Protein AF-A0A812X5Q6-F1 (afdb_monomer_lite)

Foldseek 3Di:
DPPPPFDDPDPPFWDKDFPDQFPNKTKIKIAGHPQQPWKWKKKAKAAPPDDDDPVCSQVVNRHQADPLRIDRTDIHHDRIDMDMRPPRPDAAQHKIKMWMWMDGNDIDIDITIDGRHHDLPDDPPDPDFKDAQFAWDFDFPDKDLPQSDVVSLLQVLLVDPQAFKKKAFCGPPDPCHSMITGGSDGNPDDDTDRHHRMIMGGSDPVD

pLDDT: mean 83.0, std 14.73, range [31.34, 97.44]

Secondary structure (DSSP, 8-state):
----------BTTEEEEEEEEETTEEEEEEEE-GGG-SEEEEEEEESTT----HHHHHHTTT--S-GGGEEEEEEE-SSEEEEEE-S--PPTT-EEEEEEEEEESEEEEEEEEEEPPPPSS---SS----EEEEE----EEEEES--SSHHHHHHHHHH-TT-SEEEEE--TTSTTTT-EEEES---TTS-PEEEEEEEEEES-TT-

Sequence (207 aa):
FCLLQSAWSQDADVTVTVVDVSDQDVFLNIITAPEALPGLVWFFLTAPGAEPTPTEMKSGAGAVGPASCQDLADAITLPDETLGLVFCNLPYGAEYTLQVYFEGNGTRLLRENVTVPVEPSPLPTGPFCFDIDYDYAGATVESNTTAADSVACQVLCAASATCLHFRYVYGASSPDFQRCDLLSSGPLSGSASPAAGFHSGPQSCDS

Structure (mmCIF, N/CA/C/O backbone):
data_AF-A0A812X5Q6-F1
#
_entry.id   AF-A0A812X5Q6-F1
#
loop_
_atom_site.group_PDB
_atom_site.id
_atom_site.type_symbol
_atom_site.label_atom_id
_atom_site.label_alt_id
_atom_site.label_comp_id
_atom_site.label_asym_id
_atom_site.label_entity_id
_atom_site.label_seq_id
_atom_site.pdbx_PDB_ins_code
_atom_site.Cartn_x
_atom_site.Cartn_y
_atom_site.Cartn_z
_atom_site.occupancy
_atom_site.B_iso_or_equiv
_atom_site.auth_seq_id
_atom_site.auth_comp_id
_atom_site.auth_asym_id
_atom_site.auth_atom_id
_atom_site.pdbx_PDB_model_num
ATOM 1 N N . PHE A 1 1 ? 5.869 0.742 12.801 1.00 33.28 1 PHE A N 1
ATOM 2 C CA . PHE A 1 1 ? 7.133 0.372 12.123 1.00 33.28 1 PHE A CA 1
ATOM 3 C C . PHE A 1 1 ? 7.167 -1.132 11.882 1.00 33.28 1 PHE A C 1
ATOM 5 O O . PHE A 1 1 ? 7.777 -1.867 12.649 1.00 33.28 1 PHE A O 1
ATOM 12 N N . CYS A 1 2 ? 6.487 -1.602 10.838 1.00 31.34 2 CYS A N 1
ATOM 13 C CA . CYS A 1 2 ? 6.768 -2.922 10.287 1.00 31.34 2 CYS A CA 1
ATOM 14 C C . CYS A 1 2 ? 7.772 -2.682 9.158 1.00 31.34 2 CYS A C 1
ATOM 16 O O . CYS A 1 2 ? 7.409 -2.177 8.103 1.00 31.34 2 CYS A O 1
ATOM 18 N N . LEU A 1 3 ? 9.057 -2.911 9.429 1.00 36.41 3 LEU A N 1
ATOM 19 C CA . LEU A 1 3 ? 10.070 -2.933 8.380 1.00 36.41 3 LEU A CA 1
ATOM 20 C C . LEU A 1 3 ? 9.829 -4.207 7.568 1.00 36.41 3 LEU A C 1
ATOM 22 O O . LEU A 1 3 ? 10.310 -5.276 7.942 1.00 36.41 3 LEU A O 1
ATOM 26 N N . LEU A 1 4 ? 9.070 -4.098 6.478 1.00 38.81 4 LEU A N 1
ATOM 27 C CA . LEU A 1 4 ? 9.149 -5.062 5.389 1.00 38.81 4 LEU A CA 1
ATOM 28 C C . LEU A 1 4 ? 10.537 -4.891 4.765 1.00 38.81 4 LEU A C 1
ATOM 30 O O . LEU A 1 4 ? 10.766 -4.045 3.910 1.00 38.81 4 LEU A O 1
ATOM 34 N N . GLN A 1 5 ? 11.507 -5.646 5.277 1.00 51.84 5 GLN A N 1
ATOM 35 C CA . GLN A 1 5 ? 12.757 -5.864 4.566 1.00 51.84 5 GLN A CA 1
ATOM 36 C C . GLN A 1 5 ? 12.459 -6.836 3.431 1.00 51.84 5 GLN A C 1
ATOM 38 O O . GLN A 1 5 ? 12.378 -8.044 3.655 1.00 51.84 5 GLN A O 1
ATOM 43 N N . SER A 1 6 ? 12.287 -6.308 2.228 1.00 43.84 6 SER A N 1
ATOM 44 C CA . SER A 1 6 ? 12.260 -7.100 1.007 1.00 43.84 6 SER A CA 1
ATOM 45 C C . SER A 1 6 ? 13.459 -6.749 0.115 1.00 43.84 6 SER A C 1
ATOM 47 O O . SER A 1 6 ? 14.228 -5.826 0.395 1.00 43.84 6 SER A O 1
ATOM 49 N N . ALA A 1 7 ? 13.785 -7.678 -0.775 1.00 39.28 7 ALA A N 1
ATOM 50 C CA . ALA A 1 7 ? 15.147 -8.111 -1.035 1.00 39.28 7 ALA A CA 1
ATOM 51 C C . ALA A 1 7 ? 15.837 -7.328 -2.160 1.00 39.28 7 ALA A C 1
ATOM 53 O O . ALA A 1 7 ? 15.248 -6.926 -3.150 1.00 39.28 7 ALA A O 1
ATOM 54 N N . TRP A 1 8 ? 17.146 -7.160 -2.000 1.00 41.50 8 TRP A N 1
ATOM 55 C CA . TRP A 1 8 ? 18.029 -6.390 -2.863 1.00 41.50 8 TRP A CA 1
ATOM 56 C C . TRP A 1 8 ? 18.058 -6.894 -4.317 1.00 41.50 8 TRP A C 1
ATOM 58 O O . TRP A 1 8 ? 18.721 -7.886 -4.622 1.00 41.50 8 TRP A O 1
ATOM 68 N N . SER A 1 9 ? 17.461 -6.133 -5.232 1.00 43.72 9 SER A N 1
ATOM 69 C CA . SER A 1 9 ? 17.888 -6.083 -6.633 1.00 43.72 9 SER A CA 1
ATOM 70 C C . SER A 1 9 ? 18.848 -4.897 -6.805 1.00 43.72 9 SER A C 1
ATOM 72 O O . SER A 1 9 ? 18.441 -3.832 -7.260 1.00 43.72 9 SER A O 1
ATOM 74 N N . GLN A 1 10 ? 20.113 -5.041 -6.382 1.00 47.88 10 GLN A N 1
ATOM 75 C CA . GLN A 1 10 ? 21.144 -4.022 -6.638 1.00 47.88 10 GLN A CA 1
ATOM 76 C C . GLN A 1 10 ? 21.606 -4.105 -8.095 1.00 47.88 10 GLN A C 1
ATOM 78 O O . GLN A 1 10 ? 22.524 -4.861 -8.411 1.00 47.88 10 GLN A O 1
ATOM 83 N N . ASP A 1 11 ? 21.028 -3.282 -8.960 1.00 57.03 11 ASP A N 1
ATOM 84 C CA . ASP A 1 11 ? 21.851 -2.615 -9.965 1.00 57.03 11 ASP A CA 1
ATOM 85 C C . ASP A 1 11 ? 22.386 -1.340 -9.307 1.00 57.03 11 ASP A C 1
ATOM 87 O O . ASP A 1 11 ? 21.628 -0.612 -8.670 1.00 57.03 11 ASP A O 1
ATOM 91 N N . ALA A 1 12 ? 23.694 -1.086 -9.404 1.00 64.88 12 ALA A N 1
ATOM 92 C CA . ALA A 1 12 ? 24.373 -0.043 -8.621 1.00 64.88 12 ALA A CA 1
ATOM 93 C C . ALA A 1 12 ? 23.800 1.378 -8.820 1.00 64.88 12 ALA A C 1
ATOM 95 O O . ALA A 1 12 ? 24.052 2.254 -7.994 1.00 64.88 12 ALA A O 1
ATOM 96 N N . ASP A 1 13 ? 23.008 1.580 -9.878 1.00 83.50 13 ASP A N 1
ATOM 97 C CA . ASP A 1 13 ? 22.561 2.893 -10.330 1.00 83.50 13 ASP A CA 1
ATOM 98 C C . ASP A 1 13 ? 21.062 3.167 -10.081 1.00 83.50 13 ASP A C 1
ATOM 100 O O . ASP A 1 13 ? 20.646 4.319 -10.164 1.00 83.50 13 ASP A O 1
ATOM 104 N N . VAL A 1 14 ? 20.235 2.147 -9.797 1.00 87.06 14 VAL A N 1
ATOM 105 C CA . VAL A 1 14 ? 18.786 2.308 -9.537 1.00 87.06 14 VAL A CA 1
ATOM 106 C C . VAL A 1 14 ? 18.329 1.301 -8.486 1.00 87.06 14 VAL A C 1
ATOM 108 O O . VAL A 1 14 ? 18.511 0.097 -8.649 1.00 87.06 14 VAL A O 1
ATOM 111 N N . THR A 1 15 ? 17.687 1.784 -7.425 1.00 88.50 15 THR A N 1
ATOM 112 C CA . THR A 1 15 ? 17.080 0.965 -6.370 1.00 88.50 15 THR A CA 1
ATOM 113 C C . THR A 1 15 ? 15.600 1.296 -6.248 1.00 88.50 15 THR A C 1
ATOM 115 O O . THR A 1 15 ? 15.224 2.464 -6.219 1.00 88.50 15 THR A O 1
ATOM 118 N N . VAL A 1 16 ? 14.761 0.267 -6.135 1.00 88.94 16 VAL A N 1
ATOM 119 C CA . VAL A 1 16 ? 13.322 0.406 -5.880 1.00 88.94 16 VAL A CA 1
ATOM 120 C C . VAL A 1 16 ? 13.005 -0.253 -4.550 1.00 88.94 16 VAL A C 1
ATOM 122 O O . VAL A 1 16 ? 13.454 -1.365 -4.289 1.00 88.94 16 VAL A O 1
ATOM 125 N N . THR A 1 17 ? 12.237 0.429 -3.707 1.00 87.69 17 THR A N 1
ATOM 126 C CA . THR A 1 17 ? 11.735 -0.127 -2.446 1.00 87.69 17 THR A CA 1
ATOM 127 C C . THR A 1 17 ? 10.242 0.131 -2.338 1.00 87.69 17 THR A C 1
ATOM 129 O O . THR A 1 17 ? 9.807 1.268 -2.488 1.00 87.69 17 THR A O 1
ATOM 132 N N . VAL A 1 18 ? 9.455 -0.903 -2.047 1.00 87.75 18 VAL A N 1
ATOM 133 C CA . VAL A 1 18 ? 8.039 -0.732 -1.696 1.00 87.75 18 VAL A CA 1
ATOM 134 C C . VAL A 1 18 ? 7.977 -0.163 -0.282 1.00 87.75 18 VAL A C 1
ATOM 136 O O . VAL A 1 18 ? 8.508 -0.764 0.650 1.00 87.75 18 VAL A O 1
ATOM 139 N N . VAL A 1 19 ? 7.385 1.019 -0.134 1.00 82.19 19 VAL A N 1
ATOM 140 C CA . VAL A 1 19 ? 7.352 1.747 1.145 1.00 82.19 19 VAL A CA 1
ATOM 141 C C . VAL A 1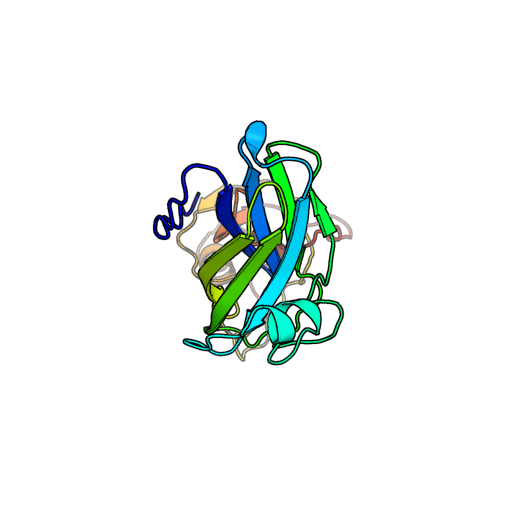 19 ? 6.057 1.487 1.899 1.00 82.19 19 VAL A C 1
ATOM 143 O O . VAL A 1 19 ? 6.079 1.411 3.125 1.00 82.19 19 VAL A O 1
ATOM 146 N N . ASP A 1 20 ? 4.945 1.353 1.174 1.00 78.12 20 ASP A N 1
ATOM 147 C CA . ASP A 1 20 ? 3.628 1.108 1.753 1.00 78.12 20 ASP A CA 1
ATOM 148 C C . ASP A 1 20 ? 2.709 0.376 0.767 1.00 78.12 20 ASP A C 1
ATOM 150 O O . ASP A 1 20 ? 2.789 0.568 -0.448 1.00 78.12 20 ASP A O 1
ATOM 154 N N . VAL A 1 21 ? 1.829 -0.457 1.318 1.00 80.94 21 VAL A N 1
ATOM 155 C CA . VAL A 1 21 ? 0.723 -1.095 0.603 1.00 80.94 21 VAL A CA 1
ATOM 156 C C . VAL A 1 21 ? -0.507 -0.951 1.489 1.00 80.94 21 VAL A C 1
ATOM 158 O O . VAL A 1 21 ? -0.682 -1.709 2.445 1.00 80.94 21 VAL A O 1
ATOM 161 N N . SER A 1 22 ? -1.343 0.039 1.198 1.00 72.44 22 SER A N 1
ATOM 162 C CA . SER A 1 22 ? -2.492 0.410 2.026 1.00 72.44 22 SER A CA 1
ATOM 163 C C . SER A 1 22 ? -3.722 0.626 1.156 1.00 72.44 22 SER A C 1
ATOM 165 O O . SER A 1 22 ? -3.613 1.123 0.045 1.00 72.44 22 SER A O 1
ATOM 167 N N . ASP A 1 23 ? -4.889 0.175 1.624 1.00 70.06 23 ASP A N 1
ATOM 168 C CA . ASP A 1 23 ? -6.175 0.348 0.926 1.00 70.06 23 ASP A CA 1
ATOM 169 C C . ASP A 1 23 ? -6.161 -0.058 -0.558 1.00 70.06 23 ASP A C 1
ATOM 171 O O . ASP A 1 23 ? -6.835 0.532 -1.396 1.00 70.06 23 ASP A O 1
ATOM 175 N N . GLN A 1 24 ? -5.415 -1.129 -0.859 1.00 77.88 24 GLN A N 1
ATOM 176 C CA . GLN A 1 24 ? -5.193 -1.668 -2.204 1.00 77.88 24 GLN A CA 1
ATOM 177 C C . GLN A 1 24 ? -4.317 -0.791 -3.114 1.00 77.88 24 GLN A C 1
ATOM 179 O O . GLN A 1 24 ? -4.112 -1.175 -4.259 1.00 77.88 24 GLN A O 1
ATOM 184 N N . ASP A 1 25 ? -3.752 0.304 -2.615 1.00 81.56 25 ASP A N 1
ATOM 185 C CA . ASP A 1 25 ? -2.769 1.148 -3.294 1.00 81.56 25 ASP A CA 1
ATOM 186 C C . ASP A 1 25 ? -1.336 0.701 -2.961 1.00 81.56 25 ASP A C 1
ATOM 188 O O . ASP A 1 25 ? -1.081 0.058 -1.939 1.00 81.56 25 ASP A O 1
ATOM 192 N N . VAL A 1 26 ? -0.384 1.019 -3.843 1.00 85.00 26 VAL A N 1
ATOM 193 C CA . VAL A 1 26 ? 1.030 0.637 -3.689 1.00 85.00 26 VAL A CA 1
ATOM 194 C C . VAL A 1 26 ? 1.916 1.861 -3.848 1.00 85.00 26 VAL A C 1
ATOM 196 O O . VAL A 1 26 ? 1.933 2.484 -4.908 1.00 85.00 26 VAL A O 1
ATOM 199 N N . PHE A 1 27 ? 2.710 2.160 -2.824 1.00 84.12 27 PHE A N 1
ATOM 200 C CA . PHE A 1 27 ? 3.673 3.257 -2.826 1.00 84.12 27 PHE A CA 1
ATOM 201 C C . PHE A 1 27 ? 5.097 2.718 -2.821 1.00 84.12 27 PHE A C 1
ATOM 203 O O . PHE A 1 27 ? 5.445 1.817 -2.052 1.00 84.12 27 PHE A O 1
ATOM 210 N N . LEU A 1 28 ? 5.944 3.294 -3.667 1.00 89.38 28 LEU A N 1
ATOM 211 C CA . LEU A 1 28 ? 7.336 2.893 -3.820 1.00 89.38 28 LEU A CA 1
ATOM 212 C C . LEU A 1 28 ? 8.259 4.112 -3.839 1.00 89.38 28 LEU A C 1
ATOM 214 O O . LEU A 1 28 ? 7.892 5.189 -4.304 1.00 89.38 28 LEU A O 1
ATOM 218 N N . ASN A 1 29 ? 9.471 3.925 -3.334 1.00 89.19 29 ASN A N 1
ATOM 219 C CA . ASN A 1 29 ? 10.559 4.877 -3.471 1.00 89.19 29 ASN A CA 1
ATOM 220 C C . ASN A 1 29 ? 11.517 4.372 -4.556 1.00 89.19 29 ASN A C 1
ATOM 222 O O . ASN A 1 29 ? 11.943 3.211 -4.516 1.00 89.19 29 ASN A O 1
ATOM 226 N N . ILE A 1 30 ? 11.839 5.244 -5.512 1.00 88.38 30 ILE A N 1
ATOM 227 C CA . ILE A 1 30 ? 12.896 5.047 -6.497 1.00 88.38 30 ILE A CA 1
ATOM 228 C C . ILE A 1 30 ? 14.083 5.934 -6.134 1.00 88.38 30 ILE A C 1
ATOM 230 O O . ILE A 1 30 ? 14.018 7.161 -6.210 1.00 88.38 30 ILE A O 1
ATOM 234 N N . ILE A 1 31 ? 15.206 5.290 -5.828 1.00 89.12 31 ILE A N 1
ATOM 235 C CA . ILE A 1 31 ? 16.488 5.952 -5.607 1.00 89.12 31 ILE A CA 1
ATOM 236 C C . ILE A 1 31 ? 17.352 5.730 -6.844 1.00 89.12 31 ILE A C 1
ATOM 238 O O . ILE A 1 31 ? 17.676 4.592 -7.187 1.00 89.12 31 ILE A O 1
ATOM 242 N N . THR A 1 32 ? 17.739 6.816 -7.504 1.00 88.38 32 THR A N 1
ATOM 243 C CA . THR A 1 32 ? 18.513 6.790 -8.750 1.00 88.38 32 THR A CA 1
ATOM 244 C C . THR A 1 32 ? 19.853 7.486 -8.551 1.00 88.38 32 THR A C 1
ATOM 246 O O . THR A 1 32 ? 19.922 8.613 -8.056 1.00 88.38 32 THR A O 1
ATOM 249 N N . ALA A 1 33 ? 20.939 6.831 -8.952 1.00 87.75 33 ALA A N 1
ATOM 250 C CA . ALA A 1 33 ? 22.263 7.429 -8.928 1.00 87.75 33 ALA A CA 1
ATOM 251 C C . ALA A 1 33 ? 22.326 8.627 -9.901 1.00 87.75 33 ALA A C 1
ATOM 253 O O . ALA A 1 33 ? 21.718 8.581 -10.975 1.00 87.75 33 ALA A O 1
ATOM 254 N N . PRO A 1 34 ? 23.060 9.707 -9.575 1.00 87.56 34 PRO A N 1
ATOM 255 C CA . PRO A 1 34 ? 23.102 10.913 -10.407 1.00 87.56 34 PRO A CA 1
ATOM 256 C C . PRO A 1 34 ? 23.487 10.666 -11.874 1.00 87.56 34 PRO A C 1
ATOM 258 O O . PRO A 1 34 ? 23.018 11.372 -12.761 1.00 87.56 34 PRO A O 1
ATOM 261 N N . GLU A 1 35 ? 24.328 9.669 -12.142 1.00 86.88 35 GLU A N 1
ATOM 262 C CA . GLU A 1 35 ? 24.780 9.259 -13.475 1.00 86.88 35 GLU A CA 1
ATOM 263 C C . GLU A 1 35 ? 23.726 8.519 -14.308 1.00 86.88 35 GLU A C 1
ATOM 265 O O . GLU A 1 35 ? 23.897 8.395 -15.524 1.00 86.88 35 GLU A O 1
A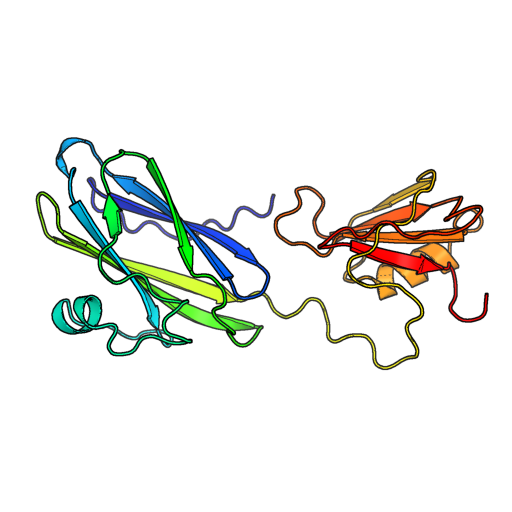TOM 270 N N . ALA A 1 36 ? 22.666 8.017 -13.671 1.00 84.88 36 ALA A N 1
ATOM 271 C CA . ALA A 1 36 ? 21.539 7.367 -14.329 1.00 84.88 36 ALA A CA 1
ATOM 272 C C . ALA A 1 36 ? 20.413 8.353 -14.683 1.00 84.88 36 ALA A C 1
ATOM 274 O O . ALA A 1 36 ? 19.552 8.006 -15.491 1.00 84.88 36 ALA A O 1
ATOM 275 N N . LEU A 1 37 ? 20.453 9.577 -14.142 1.00 88.12 37 LEU A N 1
ATOM 276 C CA . LEU A 1 37 ? 19.488 10.645 -14.404 1.00 88.12 37 LEU A CA 1
ATOM 277 C C . LEU A 1 37 ? 19.841 11.493 -15.644 1.00 88.12 37 LEU A C 1
ATOM 279 O O . LEU A 1 37 ? 21.020 11.668 -15.969 1.00 88.12 37 LEU A O 1
ATOM 283 N N . PRO A 1 38 ? 18.839 12.127 -16.286 1.00 93.81 38 PRO A N 1
ATOM 284 C CA . PRO A 1 38 ? 17.402 11.893 -16.111 1.00 93.81 38 PRO A CA 1
ATOM 285 C C . PRO A 1 38 ? 16.960 10.601 -16.814 1.00 93.81 38 PRO A C 1
ATOM 287 O O . PRO A 1 38 ? 17.640 10.117 -17.721 1.00 93.81 38 PRO A O 1
ATOM 290 N N . GLY A 1 39 ? 15.794 10.078 -16.439 1.00 93.56 39 GLY A N 1
ATOM 291 C CA . GLY A 1 39 ? 15.225 8.899 -17.086 1.00 93.56 39 GLY A CA 1
ATOM 292 C C . GLY A 1 39 ? 13.703 8.892 -17.128 1.00 93.56 39 GLY A C 1
ATOM 293 O O . GLY A 1 39 ? 13.043 9.774 -16.584 1.00 93.56 39 GLY A O 1
ATOM 294 N N . LEU A 1 40 ? 13.158 7.890 -17.807 1.00 95.38 40 LEU A N 1
ATOM 295 C CA . LEU A 1 40 ? 11.739 7.557 -17.803 1.00 95.38 40 LEU A CA 1
ATOM 296 C C . LEU A 1 40 ? 11.531 6.244 -17.060 1.00 95.38 40 LEU A C 1
ATOM 298 O O . LEU A 1 40 ? 12.323 5.311 -17.221 1.00 95.38 40 LEU A O 1
ATOM 302 N N . VAL A 1 41 ? 10.453 6.160 -16.290 1.00 95.62 41 VAL A N 1
ATOM 303 C CA . VAL A 1 41 ? 10.052 4.942 -15.595 1.00 95.62 41 VAL A CA 1
ATOM 304 C C . VAL A 1 41 ? 8.657 4.496 -16.021 1.00 95.62 41 VAL A C 1
ATOM 306 O O . VAL A 1 41 ? 7.751 5.298 -16.230 1.00 95.62 41 VAL A O 1
ATOM 309 N N . TRP A 1 42 ? 8.494 3.185 -16.146 1.00 96.69 42 TRP A N 1
ATOM 310 C CA . TRP A 1 42 ? 7.218 2.508 -16.333 1.00 96.69 42 TRP A CA 1
ATOM 311 C C . TRP A 1 42 ? 7.046 1.528 -15.190 1.00 96.69 42 TRP A C 1
ATOM 313 O O . TRP A 1 42 ? 7.942 0.711 -14.955 1.00 96.69 42 TRP A O 1
ATOM 323 N N . PHE A 1 43 ? 5.913 1.569 -14.501 1.00 95.44 43 PHE A N 1
ATOM 324 C CA . PHE A 1 43 ? 5.651 0.614 -13.436 1.00 95.44 43 PHE A CA 1
ATOM 325 C C . PHE A 1 43 ? 4.174 0.273 -13.290 1.00 95.44 43 PHE A C 1
ATOM 327 O O . PHE A 1 43 ? 3.288 1.109 -13.449 1.00 95.44 43 PHE A O 1
ATOM 334 N N . PHE A 1 44 ? 3.921 -1.003 -13.014 1.00 96.81 44 PHE A N 1
ATOM 335 C CA . PHE A 1 44 ? 2.596 -1.557 -12.756 1.00 96.81 44 PHE A CA 1
ATOM 336 C C . PHE A 1 44 ? 2.720 -2.922 -12.078 1.00 96.81 44 PHE A C 1
ATOM 338 O O . PHE A 1 44 ? 3.800 -3.517 -11.998 1.00 96.81 44 PHE A O 1
ATOM 345 N N . LEU A 1 45 ? 1.593 -3.435 -11.596 1.00 96.62 45 LEU A N 1
ATOM 346 C CA . LEU A 1 45 ? 1.503 -4.756 -10.988 1.00 96.62 45 LEU A CA 1
ATOM 347 C C . LEU A 1 45 ? 1.142 -5.814 -12.026 1.00 96.62 45 LEU A C 1
ATOM 349 O O . LEU A 1 45 ? 0.353 -5.577 -12.934 1.00 96.62 45 LEU A O 1
ATOM 353 N N . THR A 1 46 ? 1.687 -7.011 -11.859 1.00 97.44 46 THR A N 1
ATOM 354 C CA . THR A 1 46 ? 1.384 -8.187 -12.684 1.00 97.44 46 THR A CA 1
ATOM 355 C C . THR A 1 46 ? 1.027 -9.380 -11.808 1.00 97.44 46 THR A C 1
ATOM 357 O O . THR A 1 46 ? 1.261 -9.366 -10.597 1.00 97.44 46 THR A O 1
ATOM 360 N N . ALA A 1 47 ? 0.473 -10.431 -12.418 1.00 95.31 47 ALA A N 1
ATOM 361 C CA . ALA A 1 47 ? 0.316 -11.711 -11.736 1.00 95.31 47 ALA A CA 1
ATOM 362 C C . ALA A 1 47 ? 1.683 -12.237 -11.238 1.00 95.31 47 ALA A C 1
ATOM 364 O O . ALA A 1 47 ? 2.692 -12.020 -11.919 1.00 95.31 47 ALA A O 1
ATOM 365 N N . PRO A 1 48 ? 1.734 -12.948 -10.094 1.00 94.19 48 PRO A N 1
ATOM 366 C CA . PRO A 1 48 ? 2.980 -13.478 -9.546 1.00 94.19 48 PRO A CA 1
ATOM 367 C C . PRO A 1 48 ? 3.803 -14.261 -10.569 1.00 94.19 48 PRO A C 1
ATOM 369 O O . PRO A 1 48 ? 3.292 -15.165 -11.235 1.00 94.19 48 PRO A O 1
ATOM 372 N N . GLY A 1 49 ? 5.088 -13.920 -10.679 1.00 90.50 49 GLY A N 1
ATOM 373 C CA . GLY A 1 49 ? 6.030 -14.601 -11.571 1.00 90.50 49 GLY A CA 1
ATOM 374 C C . GLY A 1 49 ? 5.891 -14.248 -13.055 1.00 90.50 49 GLY A C 1
ATOM 375 O O . GLY A 1 49 ? 6.551 -14.872 -13.883 1.00 90.50 49 GLY A O 1
ATOM 376 N N . ALA A 1 50 ? 5.058 -13.267 -13.415 1.00 94.50 50 ALA A N 1
ATOM 377 C CA . ALA A 1 50 ? 5.042 -12.734 -14.771 1.00 94.50 50 ALA A CA 1
ATOM 378 C C . ALA A 1 50 ? 6.368 -12.023 -15.103 1.00 94.50 50 ALA A C 1
ATOM 380 O O . ALA A 1 50 ? 6.954 -11.324 -14.274 1.00 94.50 50 ALA A O 1
ATOM 381 N N . GLU A 1 51 ? 6.819 -12.165 -16.348 1.00 94.88 51 GLU A N 1
ATOM 382 C CA . GLU A 1 51 ? 8.051 -11.551 -16.851 1.00 94.88 51 GLU A CA 1
ATOM 383 C C . GLU A 1 51 ? 7.765 -10.751 -18.132 1.00 94.88 51 GLU A C 1
ATOM 385 O O . GLU A 1 51 ? 8.098 -11.203 -19.229 1.00 94.88 51 GLU A O 1
ATOM 390 N N . PRO A 1 52 ? 7.125 -9.572 -18.027 1.00 95.44 52 PRO A N 1
ATOM 391 C CA . PRO A 1 52 ? 6.865 -8.736 -19.190 1.00 95.44 52 PRO A CA 1
ATOM 392 C C . PRO A 1 52 ? 8.173 -8.269 -19.834 1.00 95.44 52 PRO A C 1
ATOM 394 O O . PRO A 1 52 ? 9.160 -7.933 -19.172 1.00 95.44 52 PRO A O 1
ATOM 397 N N . THR A 1 53 ? 8.169 -8.227 -21.158 1.00 96.25 53 THR A N 1
ATOM 398 C CA . THR A 1 53 ? 9.237 -7.645 -21.968 1.00 96.25 53 THR A CA 1
ATOM 399 C C . THR A 1 53 ? 9.223 -6.115 -21.876 1.00 96.25 53 THR A C 1
ATOM 401 O O . THR A 1 53 ? 8.186 -5.524 -21.583 1.00 96.25 53 THR A O 1
ATOM 404 N N . PRO A 1 54 ? 10.314 -5.413 -22.234 1.00 94.94 54 PRO A N 1
ATOM 405 C CA . PRO A 1 54 ? 10.317 -3.947 -22.283 1.00 94.94 54 PRO A CA 1
ATOM 406 C C . PRO A 1 54 ? 9.220 -3.337 -23.172 1.00 94.94 54 PRO A C 1
ATOM 408 O O . PRO A 1 54 ? 8.730 -2.246 -22.903 1.00 94.94 54 PRO A O 1
ATOM 411 N N . THR A 1 55 ? 8.807 -4.034 -24.237 1.00 96.50 55 THR A N 1
ATOM 412 C CA . THR A 1 55 ? 7.705 -3.567 -25.100 1.00 96.50 55 THR A CA 1
ATOM 413 C C . THR A 1 55 ? 6.356 -3.683 -24.389 1.00 96.50 55 THR A C 1
ATOM 415 O O . THR A 1 55 ? 5.513 -2.792 -24.499 1.00 96.50 55 THR A O 1
ATOM 418 N N . GLU A 1 56 ? 6.160 -4.756 -23.626 1.00 96.31 56 GLU A N 1
ATOM 419 C CA . GLU A 1 56 ? 4.970 -4.946 -22.794 1.00 96.31 56 GLU A CA 1
ATOM 420 C C . GLU A 1 56 ? 4.950 -3.945 -21.635 1.00 96.31 56 GLU A C 1
ATOM 422 O O . GLU A 1 56 ? 3.924 -3.306 -21.417 1.00 96.31 56 GLU A O 1
ATOM 427 N N . MET A 1 57 ? 6.103 -3.687 -21.005 1.00 96.62 57 MET A N 1
ATOM 428 C CA . MET A 1 57 ? 6.259 -2.645 -19.984 1.00 96.62 57 MET A CA 1
ATOM 429 C C . MET A 1 57 ? 5.817 -1.270 -20.495 1.00 96.62 57 MET A C 1
ATOM 431 O O . MET A 1 57 ? 5.033 -0.579 -19.855 1.00 96.62 57 MET A O 1
ATOM 435 N N . LYS A 1 58 ? 6.246 -0.885 -21.700 1.00 95.56 58 LYS A N 1
ATOM 436 C CA . LYS A 1 58 ? 5.879 0.413 -22.289 1.00 95.56 58 LYS A CA 1
ATOM 437 C C . LYS A 1 58 ? 4.420 0.524 -22.723 1.00 95.56 58 LYS A C 1
ATOM 439 O O . LYS A 1 58 ? 3.926 1.631 -22.908 1.00 95.56 58 LYS A O 1
ATOM 444 N N . SER A 1 59 ? 3.745 -0.602 -22.941 1.00 95.25 59 SER A N 1
ATOM 445 C CA . SER A 1 59 ? 2.343 -0.631 -23.374 1.00 95.25 59 SER A CA 1
ATOM 446 C C . SER A 1 59 ? 1.359 -0.924 -22.240 1.00 95.25 59 SER A C 1
ATOM 448 O O . SER A 1 59 ? 0.154 -0.865 -22.478 1.00 95.25 59 SER A O 1
ATOM 450 N N . GLY A 1 60 ? 1.846 -1.240 -21.034 1.00 94.44 60 GLY A N 1
ATOM 451 C CA . GLY A 1 60 ? 1.018 -1.712 -19.918 1.00 94.44 60 GLY A CA 1
ATOM 452 C C . GLY A 1 60 ? 0.452 -3.119 -20.141 1.00 94.44 60 GLY A C 1
ATOM 453 O O . GLY A 1 60 ? -0.524 -3.519 -19.507 1.00 94.44 60 GLY A O 1
ATOM 454 N N . ALA A 1 61 ? 1.010 -3.887 -21.080 1.00 95.25 61 ALA A N 1
ATOM 455 C CA . ALA A 1 61 ? 0.505 -5.218 -21.379 1.00 95.25 61 ALA A CA 1
ATOM 456 C C . ALA A 1 61 ? 0.791 -6.176 -20.213 1.00 95.25 61 ALA A C 1
ATOM 458 O O . ALA A 1 61 ? 1.924 -6.302 -19.751 1.00 95.25 61 ALA A O 1
ATOM 459 N N . GLY A 1 62 ? -0.255 -6.866 -19.752 1.00 93.31 62 GLY A N 1
ATOM 460 C CA . GLY A 1 62 ? -0.184 -7.761 -18.595 1.00 93.31 62 GLY A CA 1
ATOM 461 C C . GLY A 1 62 ? -0.383 -7.070 -17.244 1.00 93.31 62 GLY A C 1
ATOM 462 O O . GLY A 1 62 ? -0.360 -7.764 -16.227 1.00 93.31 62 GLY A O 1
ATOM 463 N N . ALA A 1 63 ? -0.611 -5.751 -17.226 1.00 95.50 63 ALA A N 1
ATOM 464 C CA . ALA A 1 63 ? -0.937 -5.024 -16.007 1.00 95.50 63 ALA A CA 1
ATOM 465 C C . ALA A 1 63 ? -2.230 -5.549 -15.360 1.00 95.50 63 ALA A C 1
ATOM 467 O O . ALA A 1 63 ? -3.213 -5.868 -16.036 1.00 95.50 63 ALA A O 1
ATOM 468 N N . VAL A 1 64 ? -2.212 -5.637 -14.033 1.00 95.25 64 VAL A N 1
ATOM 469 C CA . VAL A 1 64 ? -3.365 -5.944 -13.191 1.00 95.25 64 VAL A CA 1
ATOM 470 C C . VAL A 1 64 ? -3.926 -4.643 -12.634 1.00 95.25 64 VAL A C 1
ATOM 472 O O . VAL A 1 64 ? -3.182 -3.793 -12.156 1.00 95.25 64 VAL A O 1
ATOM 475 N N . GLY A 1 65 ? -5.252 -4.529 -12.650 1.00 89.94 65 GLY A N 1
ATOM 476 C CA . GLY A 1 65 ? -5.961 -3.349 -12.172 1.00 89.94 65 GLY A CA 1
ATOM 477 C C . GLY A 1 65 ? -6.381 -2.405 -13.305 1.00 89.94 65 GLY A C 1
ATOM 478 O O . GLY A 1 65 ? -6.209 -2.707 -14.489 1.00 89.94 65 GLY A O 1
ATOM 479 N N . PRO A 1 66 ? -7.028 -1.286 -12.957 1.00 88.06 66 PRO A N 1
ATOM 480 C CA . PRO A 1 66 ? -7.428 -0.259 -13.911 1.00 88.06 66 PRO A CA 1
ATOM 481 C C . PRO A 1 66 ? -6.226 0.545 -14.422 1.00 88.06 66 PRO A C 1
ATOM 483 O O . PRO A 1 66 ? -5.140 0.508 -13.853 1.00 88.06 66 PRO A O 1
ATOM 486 N N . ALA A 1 67 ? -6.448 1.363 -15.454 1.00 88.06 67 ALA A N 1
ATOM 487 C CA . ALA A 1 67 ? -5.417 2.242 -16.009 1.00 88.06 67 ALA A CA 1
ATOM 488 C C . ALA A 1 67 ? -4.875 3.293 -15.014 1.00 88.06 67 ALA A C 1
ATOM 490 O O . ALA A 1 67 ? -3.840 3.885 -15.288 1.00 88.06 67 ALA A O 1
ATOM 491 N N . SER A 1 68 ? -5.559 3.532 -13.889 1.00 82.81 68 SER A N 1
ATOM 492 C CA . SER A 1 68 ? -5.055 4.358 -12.782 1.00 82.81 68 SER A CA 1
ATOM 493 C C . SER A 1 68 ? -3.991 3.654 -11.929 1.00 82.81 68 SER A C 1
ATOM 495 O O . SER A 1 68 ? -3.243 4.324 -11.232 1.00 82.81 68 SER A O 1
ATOM 497 N N . CYS A 1 69 ? -3.894 2.323 -12.015 1.00 89.00 69 CYS A N 1
ATOM 498 C CA . CYS A 1 69 ? -2.914 1.488 -11.314 1.00 89.00 69 CYS A CA 1
ATOM 499 C C . CYS A 1 69 ? -1.691 1.154 -12.177 1.00 89.00 69 CYS A C 1
ATOM 501 O O . CYS A 1 69 ? -1.087 0.084 -12.084 1.00 89.00 69 CYS A O 1
ATOM 503 N N . GLN A 1 70 ? -1.341 2.055 -13.079 1.00 92.94 70 GLN A N 1
ATOM 504 C CA . GLN A 1 70 ? -0.154 1.922 -13.903 1.00 92.94 70 GLN A CA 1
ATOM 505 C C . GLN A 1 70 ? 0.382 3.309 -14.198 1.00 92.94 70 GLN A C 1
ATOM 507 O O . GLN A 1 70 ? -0.388 4.235 -14.457 1.00 92.94 70 GLN A O 1
ATOM 512 N N . ASP A 1 71 ? 1.700 3.416 -14.226 1.00 90.25 71 ASP A N 1
ATOM 513 C CA . ASP A 1 71 ? 2.377 4.580 -14.759 1.00 90.25 71 ASP A CA 1
ATOM 514 C C . ASP A 1 71 ? 3.190 4.167 -15.981 1.00 90.25 71 ASP A C 1
ATOM 516 O O . ASP A 1 71 ? 3.986 3.223 -15.937 1.00 90.25 71 ASP A O 1
ATOM 520 N N . LEU A 1 72 ? 2.924 4.833 -17.105 1.00 87.94 72 LEU A N 1
ATOM 521 C CA . LEU A 1 72 ? 3.396 4.420 -18.424 1.00 87.94 72 LEU A CA 1
ATOM 522 C C . LEU A 1 72 ? 4.327 5.433 -19.099 1.00 87.94 72 LEU A C 1
ATOM 524 O O . LEU A 1 72 ? 4.391 5.435 -20.332 1.00 87.94 72 LEU A O 1
ATOM 528 N N . ALA A 1 73 ? 5.019 6.273 -18.324 1.00 92.19 73 ALA A N 1
ATOM 529 C CA . ALA A 1 73 ? 6.281 6.953 -18.661 1.00 92.19 73 ALA A CA 1
ATOM 530 C C . ALA A 1 73 ? 6.461 8.174 -17.745 1.00 92.19 73 ALA A C 1
ATOM 532 O O . ALA A 1 73 ? 6.425 9.311 -18.229 1.00 92.19 73 ALA A O 1
ATOM 533 N N . ASP A 1 74 ? 6.645 7.959 -16.445 1.00 93.31 74 ASP A N 1
ATOM 534 C CA . ASP A 1 74 ? 6.927 9.072 -15.542 1.00 93.31 74 ASP A CA 1
ATOM 535 C C . ASP A 1 74 ? 8.388 9.515 -15.668 1.00 93.31 74 ASP A C 1
ATOM 537 O O . ASP A 1 74 ? 9.285 8.706 -15.925 1.00 93.31 74 ASP A O 1
ATOM 541 N N . ALA A 1 75 ? 8.635 10.813 -15.537 1.00 93.75 75 ALA A N 1
ATOM 542 C CA . ALA A 1 75 ? 9.963 11.385 -15.701 1.00 93.75 75 ALA A CA 1
ATOM 543 C C . ALA A 1 75 ? 10.681 11.477 -14.355 1.00 93.75 75 ALA A C 1
ATOM 545 O O . ALA A 1 75 ? 10.347 12.326 -13.536 1.00 93.75 75 ALA A O 1
ATOM 546 N N . ILE A 1 76 ? 11.740 10.686 -14.184 1.00 92.44 76 ILE A N 1
ATOM 547 C CA . ILE A 1 76 ? 12.583 10.727 -12.987 1.00 92.44 76 ILE A CA 1
ATOM 548 C C . ILE A 1 76 ? 13.714 11.720 -13.215 1.00 92.44 76 ILE A C 1
ATOM 550 O O . ILE A 1 76 ? 14.573 11.543 -14.091 1.00 92.44 76 ILE A O 1
ATOM 554 N N . THR A 1 77 ? 13.707 12.792 -12.428 1.00 92.50 77 THR A N 1
ATOM 555 C CA . THR A 1 77 ? 14.675 13.894 -12.557 1.00 92.50 77 THR A CA 1
ATOM 556 C C . THR A 1 77 ? 15.461 14.150 -11.282 1.00 92.50 77 THR A C 1
ATOM 558 O O . THR A 1 77 ? 16.513 14.794 -11.331 1.00 92.50 77 THR A O 1
ATOM 561 N N . LEU A 1 78 ? 14.985 13.624 -10.156 1.00 90.00 78 LEU A N 1
ATOM 562 C CA . LEU A 1 78 ? 15.621 13.709 -8.855 1.00 90.00 78 LEU A CA 1
ATOM 563 C C . LEU A 1 78 ? 16.191 12.340 -8.443 1.00 90.00 78 LEU A C 1
ATOM 565 O O . LEU A 1 78 ? 15.734 11.298 -8.906 1.00 90.00 78 LEU A O 1
ATOM 569 N N . PRO A 1 79 ? 17.219 12.326 -7.577 1.00 88.19 79 PRO A N 1
ATOM 570 C CA . PRO A 1 79 ? 17.853 11.087 -7.126 1.00 88.19 79 PRO A CA 1
ATOM 571 C C . PRO A 1 79 ? 17.001 10.264 -6.152 1.00 88.19 79 PRO A C 1
ATOM 573 O O . PRO A 1 79 ? 17.361 9.128 -5.868 1.00 88.19 79 PRO A O 1
ATOM 576 N N . ASP A 1 80 ? 15.917 10.828 -5.623 1.00 90.38 80 ASP A N 1
ATOM 577 C CA . ASP A 1 80 ? 14.995 10.191 -4.681 1.00 90.38 80 ASP A CA 1
ATOM 578 C C . ASP A 1 80 ? 13.592 10.717 -4.994 1.00 90.38 80 ASP A C 1
ATOM 580 O O . ASP A 1 80 ? 13.333 11.920 -4.861 1.00 90.38 80 ASP A O 1
ATOM 584 N N . GLU A 1 81 ? 12.721 9.838 -5.482 1.00 89.06 81 GLU A N 1
ATOM 585 C CA . GLU A 1 81 ? 11.336 10.155 -5.818 1.00 89.06 81 GLU A CA 1
ATOM 586 C C . GLU A 1 81 ? 10.401 9.065 -5.285 1.00 89.06 81 GLU A C 1
ATOM 588 O O . GLU A 1 81 ? 10.650 7.866 -5.414 1.00 89.06 81 GLU A O 1
ATOM 593 N N . THR A 1 82 ? 9.293 9.491 -4.677 1.00 88.06 82 THR A N 1
ATOM 594 C CA . THR A 1 82 ? 8.229 8.590 -4.221 1.00 88.06 82 THR A CA 1
ATOM 595 C C . THR A 1 82 ? 7.086 8.613 -5.218 1.00 88.06 82 THR A C 1
ATOM 597 O O . THR A 1 82 ? 6.537 9.677 -5.501 1.00 88.06 82 THR A O 1
ATOM 600 N N . LEU A 1 83 ? 6.709 7.432 -5.697 1.00 87.62 83 LEU A N 1
ATOM 601 C CA . LEU A 1 83 ? 5.646 7.230 -6.674 1.00 87.62 83 LEU A CA 1
ATOM 602 C C . LEU A 1 83 ? 4.562 6.319 -6.094 1.00 87.62 83 LEU A C 1
ATOM 604 O O . LEU A 1 83 ? 4.812 5.537 -5.172 1.00 87.62 83 LEU A O 1
ATOM 608 N N . GLY A 1 84 ? 3.347 6.420 -6.633 1.00 87.19 84 GLY A N 1
ATOM 609 C CA . GLY A 1 84 ? 2.194 5.667 -6.147 1.00 87.19 84 GLY A CA 1
ATOM 610 C C . GLY A 1 84 ? 1.330 5.125 -7.277 1.00 87.19 84 GLY A C 1
ATOM 611 O O . GLY A 1 84 ? 0.980 5.853 -8.201 1.00 87.19 84 GLY A O 1
ATOM 612 N N . LEU A 1 85 ? 0.953 3.853 -7.164 1.00 88.31 85 LEU A N 1
ATOM 613 C CA . LEU A 1 85 ? -0.150 3.256 -7.906 1.00 88.31 85 LEU A CA 1
ATOM 614 C C . LEU A 1 85 ? -1.408 3.391 -7.050 1.00 88.31 85 LEU A C 1
ATOM 616 O O . LEU A 1 85 ? -1.476 2.809 -5.967 1.00 88.31 85 LEU A O 1
ATOM 620 N N . VAL A 1 86 ? -2.379 4.167 -7.532 1.00 83.56 86 VAL A N 1
ATOM 621 C CA . VAL A 1 86 ? -3.584 4.522 -6.772 1.00 83.56 86 VAL A CA 1
ATOM 622 C C . VAL A 1 86 ? -4.857 4.013 -7.438 1.00 83.56 86 VAL A C 1
ATOM 624 O O . VAL A 1 86 ? -4.954 3.895 -8.664 1.00 83.56 86 VAL A O 1
ATOM 627 N N . PHE A 1 87 ? -5.871 3.748 -6.619 1.00 80.81 87 PHE A N 1
ATOM 628 C CA . PHE A 1 87 ? -7.155 3.188 -7.029 1.00 80.81 87 PHE A CA 1
ATOM 629 C C . PHE A 1 87 ? -7.001 1.857 -7.769 1.00 80.81 87 PHE A C 1
ATOM 631 O O . PHE A 1 87 ? -7.641 1.624 -8.798 1.00 80.81 87 PHE A O 1
ATOM 638 N N . CYS A 1 88 ? -6.131 0.981 -7.270 1.00 83.62 88 CYS A N 1
ATOM 639 C CA . CYS A 1 88 ? -5.810 -0.260 -7.967 1.00 83.62 88 CYS A CA 1
ATOM 640 C C . CYS A 1 88 ? -6.877 -1.348 -7.868 1.00 83.62 88 CYS A C 1
ATOM 642 O O . CYS A 1 88 ? -6.904 -2.250 -8.708 1.00 83.62 88 CYS A O 1
ATOM 644 N N . ASN A 1 89 ? -7.777 -1.253 -6.885 1.00 84.38 89 ASN A N 1
ATOM 645 C CA . ASN A 1 89 ? -8.852 -2.220 -6.667 1.00 84.38 89 ASN A CA 1
ATOM 646 C C . ASN A 1 89 ? -8.335 -3.676 -6.599 1.00 84.38 89 ASN A C 1
ATOM 648 O O . ASN A 1 89 ? -8.907 -4.593 -7.197 1.00 84.38 89 ASN A O 1
ATOM 652 N N . LEU A 1 90 ? -7.188 -3.875 -5.943 1.00 85.12 90 LEU A N 1
ATOM 653 C CA . LEU A 1 90 ? -6.524 -5.172 -5.850 1.00 85.12 90 LEU A CA 1
ATOM 654 C C . LEU A 1 90 ? -7.218 -6.058 -4.813 1.00 85.12 90 LEU A C 1
ATOM 656 O O . LEU A 1 90 ? -7.407 -5.626 -3.679 1.00 85.12 90 LEU A O 1
ATOM 660 N N . PRO A 1 91 ? -7.522 -7.325 -5.138 1.00 83.50 91 PRO A N 1
ATOM 661 C CA . PRO A 1 91 ? -7.949 -8.298 -4.145 1.00 83.50 91 PRO A CA 1
ATOM 662 C C . PRO A 1 91 ? -7.030 -8.347 -2.917 1.00 83.50 91 PRO A C 1
ATOM 664 O O . PRO A 1 91 ? -5.818 -8.535 -3.042 1.00 83.50 91 PRO A O 1
ATOM 667 N N . TYR A 1 92 ? -7.627 -8.224 -1.734 1.00 79.81 92 TYR A N 1
ATOM 668 C CA . TYR A 1 92 ? -6.928 -8.364 -0.462 1.00 79.81 92 TYR A CA 1
ATOM 669 C C . TYR A 1 92 ? -6.315 -9.757 -0.291 1.00 79.81 92 TYR A C 1
ATOM 671 O O . TYR A 1 92 ? -6.892 -10.761 -0.713 1.00 79.81 92 TYR A O 1
ATOM 679 N N . GLY A 1 93 ? -5.147 -9.823 0.354 1.00 79.00 93 GLY A N 1
ATOM 680 C CA . GLY A 1 93 ? -4.421 -11.074 0.588 1.00 79.00 93 GLY A CA 1
ATOM 681 C C . GLY A 1 93 ? -3.842 -11.727 -0.670 1.00 79.00 93 GLY A C 1
ATOM 682 O O . GLY A 1 93 ? -3.259 -12.806 -0.574 1.00 79.00 93 GLY A O 1
ATOM 683 N N . ALA A 1 94 ? -4.008 -11.111 -1.842 1.00 87.62 94 ALA A N 1
ATOM 684 C CA . ALA A 1 94 ? -3.389 -11.577 -3.068 1.00 87.62 94 ALA A CA 1
ATOM 685 C C . ALA A 1 94 ? -1.940 -11.086 -3.172 1.00 87.62 94 ALA A C 1
ATOM 687 O O . ALA A 1 94 ? -1.573 -10.014 -2.685 1.00 87.62 94 ALA A O 1
ATOM 688 N N . GLU A 1 95 ? -1.127 -11.889 -3.847 1.00 91.69 95 GLU A N 1
ATOM 689 C CA . GLU A 1 95 ? 0.245 -11.548 -4.196 1.00 91.69 95 GLU A CA 1
ATOM 690 C C . GLU A 1 95 ? 0.307 -11.051 -5.639 1.00 91.69 95 GLU A C 1
ATOM 692 O O . GLU A 1 95 ? -0.411 -11.538 -6.517 1.00 91.69 95 GLU A O 1
ATOM 697 N N . TYR A 1 96 ? 1.210 -10.108 -5.879 1.00 94.81 96 TYR A N 1
ATOM 698 C CA . TYR A 1 96 ? 1.514 -9.524 -7.176 1.00 94.81 96 TYR A CA 1
ATOM 699 C C . TYR A 1 96 ? 3.024 -9.378 -7.333 1.00 94.81 96 TYR A C 1
ATOM 701 O O . TYR A 1 96 ? 3.781 -9.403 -6.362 1.00 94.81 96 TYR A O 1
ATOM 709 N N . THR A 1 97 ? 3.465 -9.176 -8.568 1.00 95.06 97 THR A N 1
ATOM 710 C CA . THR A 1 97 ? 4.831 -8.735 -8.850 1.00 95.06 97 THR A CA 1
ATOM 711 C C . THR A 1 97 ? 4.777 -7.306 -9.380 1.00 95.06 97 THR A C 1
ATOM 713 O O . THR A 1 97 ? 4.204 -7.065 -10.447 1.00 95.06 97 THR A O 1
ATOM 716 N N . LEU A 1 98 ? 5.361 -6.369 -8.631 1.00 95.62 98 LEU A N 1
ATOM 717 C CA . LEU A 1 98 ? 5.648 -5.014 -9.085 1.00 95.62 98 LEU A CA 1
ATOM 718 C C . LEU A 1 98 ? 6.749 -5.083 -10.133 1.00 95.62 98 LEU A C 1
ATOM 720 O O . LEU A 1 98 ? 7.843 -5.578 -9.866 1.00 95.62 98 LEU A O 1
ATOM 724 N N . GLN A 1 99 ? 6.443 -4.585 -11.321 1.00 96.12 99 GLN A N 1
ATOM 725 C CA . GLN A 1 99 ? 7.384 -4.476 -12.421 1.00 96.12 99 GLN A CA 1
ATOM 726 C C . GLN A 1 99 ? 7.787 -3.014 -12.537 1.00 96.12 99 GLN A C 1
ATOM 728 O O . GLN A 1 99 ? 6.915 -2.154 -12.637 1.00 96.12 99 GLN A O 1
ATOM 733 N N . VAL A 1 100 ? 9.088 -2.735 -12.550 1.00 95.44 100 VAL A N 1
ATOM 734 C CA . VAL A 1 100 ? 9.618 -1.389 -12.780 1.00 95.44 100 VAL A CA 1
ATOM 735 C C . VAL A 1 100 ? 10.625 -1.455 -13.912 1.00 95.44 100 VAL A C 1
ATOM 737 O O . VAL A 1 100 ? 11.621 -2.170 -13.837 1.00 95.44 100 VAL A O 1
ATOM 740 N N . TYR A 1 101 ? 10.369 -0.711 -14.977 1.00 95.75 101 TYR A N 1
ATOM 741 C CA . TYR A 1 101 ? 11.273 -0.571 -16.105 1.00 95.75 101 TYR A CA 1
ATOM 742 C C . TYR A 1 101 ? 11.762 0.868 -16.174 1.00 95.75 101 TYR A C 1
ATOM 744 O O . TYR A 1 101 ? 10.954 1.789 -16.198 1.00 95.75 101 TYR A O 1
ATOM 752 N N . PHE A 1 102 ? 13.076 1.058 -16.202 1.00 94.50 102 PHE A N 1
ATOM 753 C CA . PHE A 1 102 ? 13.711 2.370 -16.226 1.00 94.50 102 PHE A CA 1
ATOM 754 C C . PHE A 1 102 ? 14.571 2.527 -17.479 1.00 94.50 102 PHE A C 1
ATOM 756 O O . PHE A 1 102 ? 15.349 1.632 -17.826 1.00 94.50 102 PHE A O 1
ATOM 763 N N . GLU A 1 103 ? 14.459 3.684 -18.129 1.00 94.69 103 GLU A N 1
ATOM 764 C CA . GLU A 1 103 ? 15.316 4.117 -19.231 1.00 94.69 103 GLU A CA 1
ATOM 765 C C . GLU A 1 103 ? 15.964 5.460 -18.906 1.00 94.69 103 GLU A C 1
ATOM 767 O O . G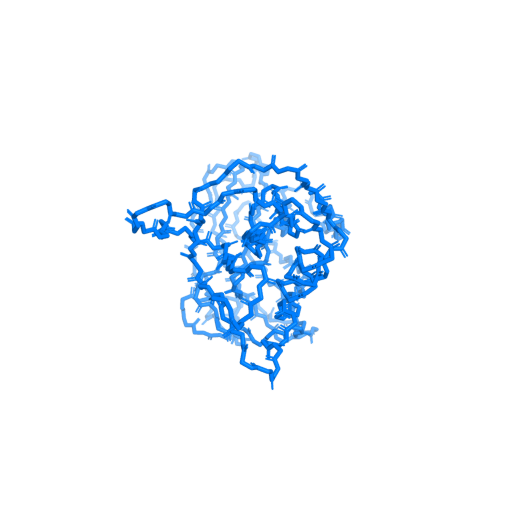LU A 1 103 ? 15.314 6.500 -18.960 1.00 94.69 103 GLU A O 1
ATOM 772 N N . GLY A 1 104 ? 17.263 5.440 -18.632 1.00 89.56 104 GLY A N 1
ATOM 773 C CA . GLY A 1 104 ? 18.091 6.633 -18.458 1.00 89.56 104 GLY A CA 1
ATOM 774 C C . GLY A 1 104 ? 19.426 6.427 -19.160 1.00 89.56 104 GLY A C 1
ATOM 775 O O . GLY A 1 104 ? 19.472 6.107 -20.352 1.00 89.56 104 GLY A O 1
ATOM 776 N N . ASN A 1 105 ? 20.530 6.511 -18.417 1.00 87.00 105 ASN A N 1
ATOM 777 C CA . ASN A 1 105 ? 21.858 6.103 -18.896 1.00 87.00 105 ASN A CA 1
ATOM 778 C C . ASN A 1 105 ? 22.023 4.565 -18.925 1.00 87.00 105 ASN A C 1
ATOM 780 O O . ASN A 1 105 ? 22.915 3.983 -18.310 1.00 87.00 105 ASN A O 1
ATOM 784 N N . GLY A 1 106 ? 21.099 3.891 -19.605 1.00 86.81 106 GLY A N 1
ATOM 785 C CA . GLY A 1 106 ? 20.947 2.441 -19.614 1.00 86.81 106 GLY A CA 1
ATOM 786 C C . GLY A 1 106 ? 19.494 2.023 -19.419 1.00 86.81 106 GLY A C 1
ATOM 787 O O . GLY A 1 106 ? 18.630 2.840 -19.106 1.00 86.81 106 GLY A O 1
ATOM 788 N N . THR A 1 107 ? 19.235 0.732 -19.615 1.00 89.06 107 THR A N 1
ATOM 789 C CA . THR A 1 107 ? 17.929 0.127 -19.354 1.00 89.06 107 THR A CA 1
ATOM 790 C C . THR A 1 107 ? 18.027 -0.809 -18.160 1.00 89.06 107 THR A C 1
ATOM 792 O O . THR A 1 107 ? 19.025 -1.522 -17.992 1.00 89.06 107 THR A O 1
ATOM 795 N N . ARG A 1 108 ? 17.014 -0.777 -17.297 1.00 90.31 108 ARG A N 1
ATOM 796 C CA . ARG A 1 108 ? 16.923 -1.616 -16.098 1.00 90.31 108 ARG A CA 1
ATOM 797 C C . ARG A 1 108 ? 15.506 -2.144 -15.974 1.00 90.31 108 ARG A C 1
ATOM 799 O O . ARG A 1 108 ? 14.555 -1.417 -16.243 1.00 90.31 108 ARG A O 1
ATOM 806 N N . LEU A 1 109 ? 15.375 -3.405 -15.581 1.00 92.31 109 LEU A N 1
ATOM 807 C CA . LEU A 1 109 ? 14.089 -4.013 -15.268 1.00 92.31 109 LEU A CA 1
ATOM 808 C C . LEU A 1 109 ? 14.204 -4.652 -13.889 1.00 92.31 109 LEU A C 1
ATOM 810 O O . LEU A 1 109 ? 14.940 -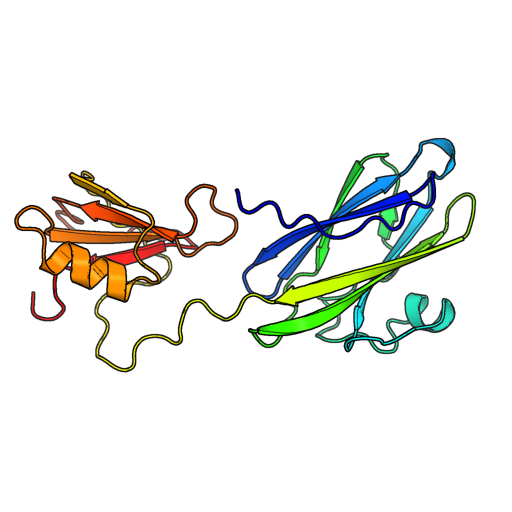5.620 -13.704 1.00 92.31 109 LEU A O 1
ATOM 814 N N . LEU A 1 110 ? 13.493 -4.066 -12.937 1.00 91.69 110 LEU A N 1
ATOM 815 C CA . LEU A 1 110 ? 13.468 -4.446 -11.535 1.00 91.69 110 LEU A CA 1
ATOM 816 C C . LEU A 1 110 ? 12.118 -5.089 -11.226 1.00 91.69 110 LEU A C 1
ATOM 818 O O . LEU A 1 110 ? 11.095 -4.737 -11.823 1.00 91.69 110 LEU A O 1
ATOM 822 N N . ARG A 1 111 ? 12.126 -6.052 -10.306 1.00 92.19 111 ARG A N 1
ATOM 823 C CA . ARG A 1 111 ? 10.929 -6.787 -9.903 1.00 92.19 111 ARG A CA 1
ATOM 824 C C . ARG A 1 111 ? 10.904 -6.935 -8.405 1.00 92.19 111 ARG A C 1
ATOM 826 O O . ARG A 1 111 ? 11.914 -7.328 -7.833 1.00 92.19 111 ARG A O 1
ATOM 833 N N . GLU A 1 112 ? 9.741 -6.691 -7.822 1.00 90.56 112 GLU A N 1
ATOM 834 C CA . GLU A 1 112 ? 9.529 -6.866 -6.394 1.00 90.56 112 GLU A CA 1
ATOM 835 C C . GLU A 1 112 ? 8.209 -7.585 -6.138 1.00 90.56 112 GLU A C 1
ATOM 837 O O . GLU A 1 112 ? 7.206 -7.327 -6.803 1.00 90.56 112 GLU A O 1
ATOM 842 N N . ASN A 1 113 ? 8.199 -8.510 -5.181 1.00 90.44 113 ASN A N 1
ATOM 843 C CA . ASN A 1 113 ? 6.961 -9.166 -4.778 1.00 90.44 113 ASN A CA 1
ATOM 844 C C . ASN A 1 113 ? 6.187 -8.249 -3.834 1.00 90.44 113 ASN A C 1
ATOM 846 O O . ASN A 1 113 ? 6.732 -7.751 -2.852 1.00 90.44 113 ASN A O 1
ATOM 850 N N . VAL A 1 114 ? 4.905 -8.060 -4.126 1.00 89.12 114 VAL A N 1
ATOM 851 C CA . VAL A 1 114 ? 3.998 -7.218 -3.351 1.00 89.12 114 VAL A CA 1
ATOM 852 C C . VAL A 1 114 ? 2.840 -8.076 -2.881 1.00 89.12 114 VAL A C 1
ATOM 854 O O . VAL A 1 114 ? 2.089 -8.616 -3.690 1.00 89.12 114 VAL A O 1
ATOM 857 N N . THR A 1 115 ? 2.676 -8.190 -1.571 1.00 86.69 115 THR A N 1
ATOM 858 C CA . THR A 1 115 ? 1.498 -8.820 -0.978 1.00 86.69 115 THR A CA 1
ATOM 859 C C . THR A 1 115 ? 0.554 -7.715 -0.541 1.00 86.69 115 THR A C 1
ATOM 861 O O . THR A 1 115 ? 0.915 -6.898 0.306 1.00 86.69 115 THR A O 1
ATOM 864 N N . VAL A 1 116 ? -0.655 -7.686 -1.105 1.00 82.75 116 VAL A N 1
ATOM 865 C CA . VAL A 1 116 ? -1.704 -6.808 -0.582 1.00 82.75 116 VAL A CA 1
ATOM 866 C C . VAL A 1 116 ? -2.068 -7.355 0.789 1.00 82.75 116 VAL A C 1
ATOM 868 O O . VAL A 1 116 ? -2.378 -8.550 0.883 1.00 82.75 116 VAL A O 1
ATOM 871 N N . PRO A 1 117 ? -2.008 -6.538 1.857 1.00 73.44 117 PRO A N 1
ATOM 872 C CA . PRO A 1 117 ? -2.392 -7.006 3.175 1.00 73.44 117 PRO A CA 1
ATOM 873 C C . PRO A 1 117 ? -3.783 -7.625 3.076 1.00 73.44 117 PRO A C 1
ATOM 875 O O . PRO A 1 117 ? -4.621 -7.188 2.287 1.00 73.44 117 PRO A O 1
ATOM 878 N N . VAL A 1 118 ? -4.028 -8.700 3.819 1.00 70.69 118 VAL A N 1
ATOM 879 C CA . VAL A 1 118 ? -5.410 -9.152 3.981 1.00 70.69 118 VAL A CA 1
ATOM 880 C C . VAL A 1 118 ? -6.217 -7.966 4.493 1.00 70.69 118 VAL A C 1
ATOM 882 O O . VAL A 1 118 ? -5.700 -7.172 5.284 1.00 70.69 118 VAL A O 1
ATOM 885 N N . GLU A 1 119 ? -7.452 -7.831 4.012 1.00 61.59 119 GLU A N 1
ATOM 886 C CA . GLU A 1 119 ? -8.392 -6.870 4.572 1.00 61.59 119 GLU A CA 1
ATOM 887 C C . GLU A 1 119 ? -8.306 -7.041 6.091 1.00 61.59 119 GLU A C 1
ATOM 889 O O . GLU A 1 119 ? -8.322 -8.198 6.548 1.00 61.59 119 GLU A O 1
ATOM 894 N N . PRO A 1 120 ? -8.108 -5.962 6.873 1.00 57.88 120 PRO A N 1
ATOM 895 C CA . PRO A 1 120 ? -8.192 -6.089 8.320 1.00 57.88 120 PRO A CA 1
ATOM 896 C C . PRO A 1 120 ? -9.518 -6.792 8.592 1.00 57.88 120 PRO A C 1
ATOM 898 O O . PRO A 1 120 ? -10.528 -6.298 8.110 1.00 57.88 120 PRO A O 1
ATOM 901 N N . SER A 1 121 ? -9.443 -7.981 9.212 1.00 49.06 121 SER A N 1
ATOM 902 C CA . SER A 1 121 ? -10.483 -9.016 9.360 1.00 49.06 121 SER A CA 1
ATOM 903 C C . SER A 1 121 ? -11.865 -8.659 8.801 1.00 49.06 121 SER A C 1
ATOM 905 O O . SER A 1 121 ? -12.413 -7.642 9.227 1.00 49.06 121 SER A O 1
ATOM 907 N N . PRO A 1 122 ? -12.513 -9.539 8.002 1.0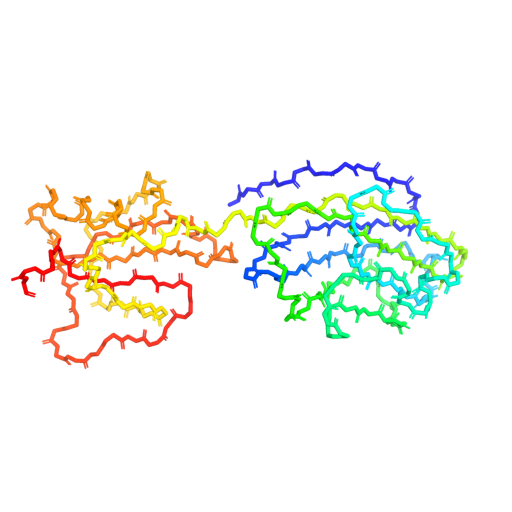0 50.62 122 PRO A N 1
ATOM 908 C CA . PRO A 1 122 ? -13.862 -9.282 7.504 1.00 50.62 122 PRO A CA 1
ATOM 909 C C . PRO A 1 122 ? -14.728 -8.780 8.650 1.00 50.62 122 PRO A C 1
ATOM 911 O O . PRO A 1 122 ? -14.747 -9.419 9.710 1.00 50.62 122 PRO A O 1
ATOM 914 N N . LEU A 1 123 ? -15.368 -7.621 8.436 1.00 47.03 123 LEU A N 1
ATOM 915 C CA . LEU A 1 123 ? -16.245 -6.978 9.409 1.00 47.03 123 LEU A CA 1
ATOM 916 C C . LEU A 1 123 ? -17.015 -8.073 10.159 1.00 47.03 123 LEU A C 1
ATOM 918 O O . LEU A 1 123 ? -17.711 -8.869 9.515 1.00 47.03 123 LEU A O 1
ATOM 922 N N . PRO A 1 124 ? -16.837 -8.202 11.481 1.00 48.41 124 PRO A N 1
ATOM 923 C CA . PRO A 1 124 ? -17.411 -9.311 12.221 1.00 48.41 124 PRO A CA 1
ATOM 924 C C . PRO A 1 124 ? -18.907 -9.353 11.957 1.00 48.41 124 PRO A C 1
ATOM 926 O O . PRO A 1 124 ? -19.594 -8.345 12.063 1.00 48.41 124 PRO A O 1
ATOM 929 N N . THR A 1 125 ? -19.420 -10.525 11.596 1.00 44.75 125 THR A N 1
ATOM 930 C CA . THR A 1 125 ? -20.806 -10.748 11.154 1.00 44.75 125 THR A CA 1
ATOM 931 C C . THR A 1 125 ? -21.840 -10.655 12.291 1.00 44.75 125 THR A C 1
ATOM 933 O O . THR A 1 125 ? -22.827 -11.389 12.306 1.00 44.75 125 THR A O 1
ATOM 936 N N . GLY A 1 126 ? -21.608 -9.782 13.270 1.00 56.31 126 GLY A N 1
ATOM 937 C CA . GLY A 1 126 ? -22.573 -9.341 14.272 1.00 56.31 126 GLY A CA 1
ATOM 938 C C . GLY A 1 126 ? -23.001 -7.893 14.005 1.00 56.31 126 GLY A C 1
ATOM 939 O O . GLY A 1 126 ? -22.424 -7.237 13.141 1.00 56.31 126 GLY A O 1
ATOM 940 N N . PRO A 1 127 ? -24.008 -7.366 14.718 1.00 59.88 127 PRO A N 1
ATOM 941 C CA . PRO A 1 127 ? -24.311 -5.942 14.670 1.00 59.88 127 PRO A CA 1
ATOM 942 C C . PRO A 1 127 ? -23.150 -5.179 15.317 1.00 59.88 127 PRO A C 1
ATOM 944 O O . PRO A 1 127 ? -23.109 -5.011 16.532 1.00 59.88 127 PRO A O 1
ATOM 947 N N . PHE A 1 128 ? -22.170 -4.762 14.519 1.00 71.50 128 PHE A N 1
ATOM 948 C CA . PHE A 1 128 ? -21.213 -3.756 14.952 1.00 71.50 128 PHE A CA 1
ATOM 949 C C . PHE A 1 128 ? -21.923 -2.406 15.033 1.00 71.50 128 PHE A C 1
ATOM 951 O O . PHE A 1 128 ? -22.750 -2.056 14.194 1.00 71.50 128 PHE A O 1
ATOM 958 N N . CYS A 1 129 ? -21.603 -1.667 16.083 1.00 82.06 129 CYS A N 1
ATOM 959 C CA . CYS A 1 129 ? -22.213 -0.387 16.431 1.00 82.06 129 CYS A CA 1
ATOM 960 C C . CYS A 1 129 ? -21.163 0.725 16.510 1.00 82.06 129 CYS A C 1
ATOM 962 O O . CYS A 1 129 ? -21.294 1.650 17.305 1.00 82.06 129 CYS A O 1
ATOM 964 N N . PHE A 1 130 ? -20.086 0.594 15.740 1.00 86.19 130 PHE A N 1
ATOM 965 C CA . PHE A 1 130 ? -19.032 1.592 15.647 1.00 86.19 130 PHE A CA 1
ATOM 966 C C . PHE A 1 130 ? -19.077 2.284 14.286 1.00 86.19 130 PHE A C 1
ATOM 968 O O . PHE A 1 130 ? -19.515 1.703 13.293 1.00 86.19 130 PHE A O 1
ATOM 975 N N . ASP A 1 131 ? -18.611 3.524 14.260 1.00 86.19 131 ASP A N 1
ATOM 976 C CA . ASP A 1 131 ? -18.502 4.345 13.068 1.00 86.19 131 ASP A CA 1
ATOM 977 C C . ASP A 1 131 ? -17.159 4.095 12.371 1.00 86.19 131 ASP A C 1
ATOM 979 O O . ASP A 1 131 ? -16.116 3.963 13.022 1.00 86.19 131 ASP A O 1
ATOM 983 N N . ILE A 1 132 ? -17.197 4.038 11.039 1.00 84.12 132 ILE A N 1
ATOM 984 C CA . ILE A 1 132 ? -16.028 3.861 10.169 1.00 84.12 132 ILE A CA 1
ATOM 985 C C . ILE A 1 132 ? -15.564 5.221 9.651 1.00 84.12 132 ILE A C 1
ATOM 987 O O . ILE A 1 132 ? -16.398 6.017 9.232 1.00 84.12 132 ILE A O 1
ATOM 991 N N . ASP A 1 133 ? -14.253 5.461 9.642 1.00 85.44 133 ASP A N 1
ATOM 992 C CA . ASP A 1 133 ? -13.625 6.743 9.298 1.00 85.44 133 ASP A CA 1
ATOM 993 C C . ASP A 1 133 ? -14.068 7.890 10.212 1.00 85.44 133 ASP A C 1
ATOM 995 O O . ASP A 1 133 ? -14.292 9.028 9.784 1.00 85.44 133 ASP A O 1
ATOM 999 N N . TYR A 1 134 ? -14.189 7.585 11.500 1.00 86.12 134 TYR A N 1
ATOM 1000 C CA . TYR A 1 134 ? -14.612 8.530 12.518 1.00 86.12 134 TYR A CA 1
ATOM 1001 C C . TYR A 1 134 ? -13.753 8.398 13.774 1.00 86.12 134 TYR A C 1
ATOM 1003 O O . TYR A 1 134 ? -13.516 7.301 14.271 1.00 86.12 134 TYR A O 1
ATOM 1011 N N . ASP A 1 135 ? -1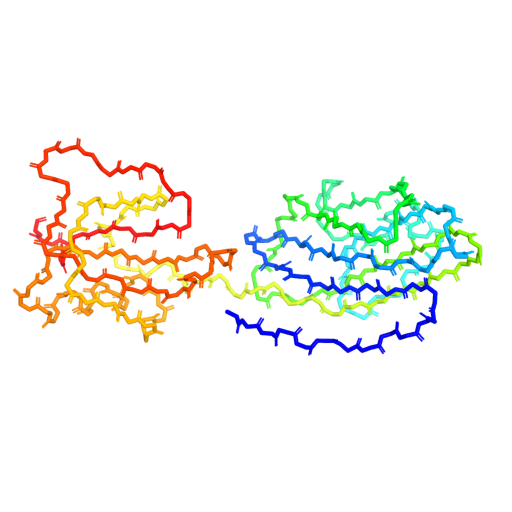3.326 9.540 14.312 1.00 87.56 135 ASP A N 1
ATOM 1012 C CA . ASP A 1 135 ? -12.620 9.652 15.587 1.00 87.56 135 ASP A CA 1
ATOM 1013 C C . ASP A 1 135 ? -13.550 10.252 16.649 1.00 87.56 135 ASP A C 1
ATOM 1015 O O . ASP A 1 135 ? -14.175 11.308 16.459 1.00 87.56 135 ASP A O 1
ATOM 1019 N N . TYR A 1 136 ? -13.656 9.566 17.784 1.00 87.88 136 TYR A N 1
ATOM 1020 C CA . TYR A 1 136 ? -14.390 10.046 18.947 1.00 87.88 136 TYR A CA 1
ATOM 1021 C C . TYR A 1 136 ? -13.455 10.860 19.842 1.00 87.88 136 TYR A C 1
ATOM 1023 O O . TYR A 1 136 ? -12.498 10.347 20.420 1.00 87.88 136 TYR A O 1
ATOM 1031 N N . ALA A 1 137 ? -13.782 12.139 20.033 1.00 79.69 137 ALA A N 1
ATOM 1032 C CA . ALA A 1 137 ? -13.061 12.981 20.977 1.00 79.69 137 ALA A CA 1
ATOM 1033 C C . ALA A 1 137 ? -13.271 12.470 22.414 1.00 79.69 137 ALA A C 1
ATOM 1035 O O . ALA A 1 137 ? -14.377 12.532 22.959 1.00 79.69 137 ALA A O 1
ATOM 1036 N N . GLY A 1 138 ? -12.200 11.982 23.041 1.00 80.31 138 GLY A N 1
ATOM 1037 C CA . GLY A 1 138 ? -12.259 11.425 24.386 1.00 80.31 138 GLY A CA 1
ATOM 1038 C C . GLY A 1 138 ? -10.903 11.340 25.073 1.00 80.31 138 GLY A C 1
ATOM 1039 O O . GLY A 1 138 ? -9.859 11.292 24.424 1.00 80.31 138 GLY A O 1
ATOM 1040 N N . ALA A 1 139 ? -10.919 11.336 26.407 1.00 86.88 139 ALA A N 1
ATOM 1041 C CA . ALA A 1 139 ? -9.711 11.129 27.192 1.00 86.88 139 ALA A CA 1
ATOM 1042 C C . ALA A 1 139 ? -9.357 9.637 27.221 1.00 86.88 139 ALA A C 1
ATOM 1044 O O . ALA A 1 139 ? -10.090 8.833 27.810 1.00 86.88 139 ALA A O 1
ATOM 1045 N N . THR A 1 140 ? -8.228 9.285 26.606 1.00 91.12 140 THR A N 1
ATOM 1046 C CA . THR A 1 140 ? -7.684 7.927 26.625 1.00 91.12 140 THR A CA 1
ATOM 1047 C C . THR A 1 140 ? -7.302 7.522 28.045 1.00 91.12 140 THR A C 1
ATOM 1049 O O . THR A 1 140 ? -6.483 8.180 28.687 1.00 91.12 140 THR A O 1
ATOM 1052 N N . VAL A 1 141 ? -7.898 6.437 28.535 1.00 93.06 141 VAL A N 1
ATOM 1053 C CA . VAL A 1 141 ? -7.547 5.804 29.815 1.00 93.06 141 VAL A CA 1
ATOM 1054 C C . VAL A 1 141 ? -6.581 4.646 29.649 1.00 93.06 141 VAL A C 1
ATOM 1056 O O . VAL A 1 141 ? -5.830 4.349 30.574 1.00 93.06 141 VAL A O 1
ATOM 1059 N N . GLU A 1 142 ? -6.574 4.014 28.480 1.00 92.94 142 GLU A N 1
ATOM 1060 C CA . GLU A 1 142 ? -5.670 2.917 28.164 1.00 92.94 142 GLU A CA 1
ATOM 1061 C C . GLU A 1 142 ? -5.412 2.877 26.659 1.00 92.94 142 GLU A C 1
ATOM 1063 O O . GLU A 1 142 ? -6.317 3.142 25.875 1.00 92.94 142 GLU A O 1
ATOM 1068 N N . SER A 1 143 ? -4.193 2.521 26.265 1.00 93.31 143 SER A N 1
ATOM 1069 C CA . SER A 1 143 ? -3.844 2.225 24.877 1.00 93.31 143 SER A CA 1
ATOM 1070 C C . SER A 1 143 ? -3.109 0.894 24.823 1.00 93.31 143 SER A C 1
ATOM 1072 O O . SER A 1 143 ? -2.194 0.660 25.615 1.00 93.31 143 SER A O 1
ATOM 1074 N N . ASN A 1 144 ? -3.460 0.036 23.871 1.00 88.75 144 ASN A N 1
ATOM 1075 C CA . ASN A 1 144 ? -2.723 -1.191 23.588 1.00 88.75 144 ASN A CA 1
ATOM 1076 C C . ASN A 1 144 ? -2.662 -1.463 22.080 1.00 88.75 144 ASN A C 1
ATOM 1078 O O . ASN A 1 144 ? -3.389 -0.868 21.292 1.00 88.75 144 ASN A O 1
ATOM 1082 N N . THR A 1 145 ? -1.779 -2.371 21.681 1.00 86.44 145 THR A N 1
ATOM 1083 C CA . THR A 1 145 ? -1.625 -2.833 20.289 1.00 86.44 145 THR A CA 1
ATOM 1084 C C . THR A 1 145 ? -1.914 -4.329 20.161 1.00 86.44 145 THR A C 1
ATOM 1086 O O . THR A 1 145 ? -1.450 -4.988 19.237 1.00 86.44 145 THR A O 1
ATOM 1089 N N . THR A 1 146 ? -2.621 -4.905 21.139 1.00 81.75 146 THR A N 1
ATOM 1090 C CA . THR A 1 146 ? -2.930 -6.343 21.182 1.00 81.75 146 THR A CA 1
ATOM 1091 C C . THR A 1 146 ? -4.252 -6.683 20.501 1.00 81.75 146 THR A C 1
ATOM 1093 O O . THR A 1 146 ? -4.523 -7.854 20.247 1.00 81.75 146 THR A O 1
ATOM 1096 N N . ALA A 1 147 ? -5.091 -5.681 20.229 1.00 84.81 147 ALA A N 1
ATOM 1097 C CA . ALA A 1 147 ? -6.331 -5.863 19.491 1.00 84.81 147 ALA A CA 1
ATOM 1098 C C . ALA A 1 147 ? -6.031 -6.135 18.009 1.00 84.81 147 ALA A C 1
ATOM 1100 O O . ALA A 1 147 ? -5.480 -5.284 17.313 1.00 84.81 147 ALA A O 1
ATOM 1101 N N . ALA A 1 148 ? -6.416 -7.317 17.525 1.00 80.25 148 ALA A N 1
ATOM 1102 C CA . ALA A 1 148 ? -6.237 -7.693 16.122 1.00 80.25 148 ALA A CA 1
ATOM 1103 C C . ALA A 1 148 ? -7.109 -6.857 15.167 1.00 80.25 148 ALA A C 1
ATOM 1105 O O . ALA A 1 148 ? -6.740 -6.666 14.014 1.00 80.25 148 ALA A O 1
ATOM 1106 N N . ASP A 1 149 ? -8.244 -6.359 15.660 1.00 82.19 149 ASP A N 1
ATOM 1107 C CA . ASP A 1 149 ? -9.220 -5.560 14.925 1.00 82.19 149 ASP A CA 1
ATOM 1108 C C . ASP A 1 149 ? -10.060 -4.693 15.887 1.00 82.19 149 ASP A C 1
ATOM 1110 O O . ASP A 1 149 ? -9.880 -4.697 17.113 1.00 82.19 149 ASP A O 1
ATOM 1114 N N . SER A 1 150 ? -11.002 -3.931 15.333 1.00 87.50 150 SER A N 1
ATOM 1115 C CA . SER A 1 150 ? -11.865 -3.016 16.090 1.00 87.50 150 SER A CA 1
ATOM 1116 C C . SER A 1 150 ? -12.847 -3.717 17.020 1.00 87.50 150 SER A C 1
ATOM 1118 O O . SER A 1 150 ? -13.231 -3.139 18.034 1.00 87.50 150 SER A O 1
ATOM 1120 N N . VAL A 1 151 ? -13.223 -4.966 16.740 1.00 87.12 151 VAL A N 1
ATOM 1121 C CA . VAL A 1 151 ? -14.103 -5.722 17.638 1.00 87.12 151 VAL A CA 1
ATOM 1122 C C . VAL A 1 151 ? -13.338 -6.311 18.799 1.00 87.12 151 VAL A C 1
ATOM 1124 O O . VAL A 1 151 ? -13.825 -6.247 19.925 1.00 87.12 151 VAL A O 1
ATOM 1127 N N . ALA A 1 152 ? -12.108 -6.769 18.584 1.00 89.56 152 ALA A N 1
ATOM 1128 C CA . ALA A 1 152 ? -11.204 -7.046 19.689 1.00 89.56 152 ALA A CA 1
ATOM 1129 C C . ALA A 1 152 ? -11.008 -5.790 20.559 1.00 89.56 152 ALA A C 1
ATOM 1131 O O . ALA A 1 152 ? -11.039 -5.887 21.785 1.00 89.56 152 ALA A O 1
ATOM 1132 N N . CYS A 1 153 ? -10.893 -4.603 19.951 1.00 92.56 153 CYS A N 1
ATOM 1133 C CA . CYS A 1 153 ? -10.800 -3.344 20.693 1.00 92.56 153 CYS A CA 1
ATOM 1134 C C . CYS A 1 153 ? -12.080 -3.028 21.496 1.00 92.56 153 CYS A C 1
ATOM 1136 O O . CYS A 1 153 ? -11.999 -2.663 22.671 1.00 92.56 153 CYS A O 1
ATOM 1138 N N . GLN A 1 154 ? -13.265 -3.258 20.921 1.00 91.94 154 GLN A N 1
ATOM 1139 C CA . GLN A 1 154 ? -14.538 -3.114 21.629 1.00 91.94 154 GLN A CA 1
ATOM 1140 C C . GLN A 1 154 ? -14.666 -4.097 22.802 1.00 91.94 154 GLN A C 1
ATOM 1142 O O . GLN A 1 154 ? -15.110 -3.707 23.879 1.00 91.94 154 GLN A O 1
ATOM 1147 N N . VAL A 1 155 ? -14.222 -5.350 22.643 1.00 90.88 155 VAL A N 1
ATOM 1148 C CA . VAL A 1 155 ? -14.196 -6.348 23.729 1.00 90.88 155 VAL A CA 1
ATOM 1149 C C . VAL A 1 155 ? -13.291 -5.894 24.878 1.00 90.88 155 VAL A C 1
ATOM 1151 O O . VAL A 1 155 ? -13.656 -6.052 26.044 1.00 90.88 155 VAL A O 1
ATOM 1154 N N . LEU A 1 156 ? -12.140 -5.286 24.576 1.00 93.19 156 LEU A N 1
ATOM 1155 C CA . LEU A 1 156 ? -11.255 -4.709 25.595 1.00 93.19 156 LEU A CA 1
ATOM 1156 C C . LEU A 1 156 ? -11.919 -3.528 26.315 1.00 93.19 156 LEU A C 1
ATOM 1158 O O . LEU A 1 156 ? -11.829 -3.430 27.538 1.00 93.19 156 LEU A O 1
ATOM 1162 N N . CYS A 1 157 ? -12.651 -2.680 25.589 1.00 93.00 157 CYS A N 1
ATOM 1163 C CA . CYS A 1 157 ? -13.441 -1.611 26.197 1.00 93.00 157 CYS A CA 1
ATOM 1164 C C . CYS A 1 157 ? -14.551 -2.161 27.104 1.00 93.00 157 CYS A C 1
ATOM 1166 O O . CYS A 1 157 ? -14.705 -1.709 28.238 1.00 93.00 157 CYS A O 1
ATOM 1168 N N . ALA A 1 158 ? -15.285 -3.180 26.655 1.00 91.69 158 ALA A N 1
ATOM 1169 C CA . ALA A 1 158 ? -16.331 -3.838 27.437 1.00 91.69 158 ALA A CA 1
ATOM 1170 C C . ALA A 1 158 ? -15.792 -4.482 28.726 1.00 91.69 158 ALA A C 1
ATOM 1172 O O . ALA A 1 158 ? -16.486 -4.519 29.741 1.00 91.69 158 ALA A O 1
ATOM 1173 N N . ALA A 1 159 ? -14.546 -4.962 28.710 1.00 92.50 159 ALA A N 1
ATOM 1174 C CA . ALA A 1 159 ? -13.877 -5.516 29.884 1.00 92.50 159 ALA A CA 1
ATOM 1175 C C . ALA A 1 159 ? -13.354 -4.444 30.863 1.00 92.50 159 ALA A C 1
ATOM 1177 O O . ALA A 1 159 ? -13.060 -4.760 32.018 1.00 92.50 159 ALA A O 1
ATOM 1178 N N . SER A 1 160 ? -13.233 -3.188 30.426 1.00 92.19 160 SER A N 1
ATOM 1179 C CA . SER A 1 160 ? -12.703 -2.088 31.229 1.00 92.19 160 SER A CA 1
ATOM 1180 C C . SER A 1 160 ? -13.817 -1.283 31.896 1.00 92.19 160 SER A C 1
ATOM 1182 O O . SER A 1 160 ? -14.672 -0.696 31.240 1.00 92.19 160 SER A O 1
ATOM 1184 N N . ALA A 1 161 ? -13.771 -1.180 33.226 1.00 91.50 161 ALA A N 1
ATOM 1185 C CA . ALA A 1 161 ? -14.756 -0.421 34.000 1.00 91.50 161 ALA A CA 1
ATOM 1186 C C . ALA A 1 161 ? -14.686 1.104 33.779 1.00 91.50 161 ALA A C 1
ATOM 1188 O O . ALA A 1 161 ? -15.599 1.823 34.179 1.00 91.50 161 ALA A O 1
ATOM 1189 N N . THR A 1 162 ? -13.597 1.609 33.195 1.00 92.31 162 THR A N 1
ATOM 1190 C CA . THR A 1 162 ? -13.374 3.041 32.942 1.00 92.31 162 THR A CA 1
ATOM 1191 C C . THR A 1 162 ? -13.542 3.423 31.476 1.00 92.31 162 THR A C 1
ATOM 1193 O O . THR A 1 162 ? -13.475 4.610 31.160 1.00 92.31 162 THR A O 1
ATOM 1196 N N . CYS A 1 163 ? -13.754 2.450 30.587 1.00 92.31 163 CYS A N 1
ATOM 1197 C CA . CYS A 1 163 ? -13.965 2.691 29.168 1.00 92.31 163 CYS A CA 1
ATOM 1198 C C . CYS A 1 163 ? -15.450 2.914 28.876 1.00 92.31 163 CYS A C 1
ATOM 1200 O O . CYS A 1 163 ? -16.283 2.103 29.260 1.00 92.31 163 CYS A O 1
ATOM 1202 N N . LEU A 1 164 ? -15.775 4.003 28.181 1.00 91.06 164 LEU A N 1
ATOM 1203 C CA . LEU A 1 164 ? -17.117 4.279 27.657 1.00 91.06 164 LEU A CA 1
ATOM 1204 C C . LEU A 1 164 ? -17.170 4.152 26.133 1.00 91.06 164 LEU A C 1
ATOM 1206 O O . LEU A 1 164 ? -18.216 3.831 25.577 1.00 91.06 164 LEU A O 1
ATOM 1210 N N . HIS A 1 165 ? -16.050 4.421 25.463 1.00 91.62 165 HIS A N 1
ATOM 1211 C CA . HIS A 1 165 ? -15.914 4.359 24.011 1.00 91.62 165 HIS A CA 1
ATOM 1212 C C . HIS A 1 165 ? -14.530 3.838 23.648 1.00 91.62 165 HIS A C 1
ATOM 1214 O O . HIS A 1 165 ? -13.590 3.987 24.424 1.00 91.62 165 HIS A O 1
ATOM 1220 N N . PHE A 1 166 ? -14.383 3.279 22.456 1.00 92.94 166 PHE A N 1
ATOM 1221 C CA . PHE A 1 166 ? -13.093 2.856 21.936 1.00 92.94 166 PHE A CA 1
ATOM 1222 C C . PHE A 1 166 ? -12.749 3.601 20.650 1.00 92.94 166 PHE A C 1
ATOM 1224 O O . PHE A 1 166 ? -13.617 4.115 19.940 1.00 92.94 166 PHE A O 1
ATOM 1231 N N . ARG A 1 167 ? -11.458 3.621 20.343 1.00 92.94 167 ARG A N 1
ATOM 1232 C CA . ARG A 1 167 ? -10.913 4.059 19.066 1.00 92.94 167 ARG A CA 1
ATOM 1233 C C . ARG A 1 167 ? -9.864 3.067 18.607 1.00 92.94 167 ARG A C 1
ATOM 1235 O O . ARG A 1 167 ? -8.927 2.771 19.337 1.00 92.94 167 ARG A O 1
ATOM 1242 N N . TYR A 1 168 ? -10.015 2.579 17.390 1.00 92.69 168 TYR A N 1
ATOM 1243 C CA . TYR A 1 168 ? -9.099 1.651 16.758 1.00 92.69 168 TYR A CA 1
ATOM 1244 C C . TYR A 1 168 ? -8.536 2.264 15.481 1.00 92.69 168 TYR A C 1
ATOM 1246 O O . TYR A 1 168 ? -9.290 2.702 14.615 1.00 92.69 168 TYR A O 1
ATOM 1254 N N . VAL A 1 169 ? -7.213 2.286 15.363 1.00 89.62 169 VAL A N 1
ATOM 1255 C CA . VAL A 1 169 ? -6.515 2.805 14.186 1.00 89.62 169 VAL A CA 1
ATOM 1256 C C . VAL A 1 169 ? -6.288 1.660 13.205 1.00 89.62 169 VAL A C 1
ATOM 1258 O O . VAL A 1 169 ? -5.453 0.790 13.452 1.00 89.62 169 VAL A O 1
ATOM 1261 N N . TYR A 1 170 ? -7.012 1.660 12.089 1.00 82.56 170 TYR A N 1
ATOM 1262 C CA . TYR A 1 170 ? -6.849 0.665 11.023 1.00 82.56 170 TYR A CA 1
ATOM 1263 C C . TYR A 1 170 ? -6.131 1.217 9.788 1.00 82.56 170 TYR A C 1
ATOM 1265 O O . TYR A 1 170 ? -5.720 0.436 8.937 1.00 82.56 170 TYR A O 1
ATOM 1273 N N . GLY A 1 171 ? -5.948 2.538 9.686 1.00 77.56 171 GLY A N 1
ATOM 1274 C CA . GLY A 1 171 ? -5.169 3.134 8.603 1.00 77.56 171 GLY A CA 1
ATOM 1275 C C . GLY A 1 171 ? -3.717 2.663 8.671 1.00 77.56 171 GLY A C 1
ATOM 1276 O O . GLY A 1 171 ? -2.989 3.046 9.588 1.00 77.56 171 GLY A O 1
ATOM 1277 N N . ALA A 1 172 ? -3.296 1.830 7.717 1.00 69.56 172 ALA A N 1
ATOM 1278 C CA . ALA A 1 172 ? -1.957 1.232 7.687 1.00 69.56 172 ALA A CA 1
ATOM 1279 C C . ALA A 1 172 ? -0.831 2.272 7.547 1.00 69.56 172 ALA A C 1
ATOM 1281 O O . ALA A 1 172 ? 0.260 2.078 8.081 1.00 69.56 172 ALA A O 1
ATOM 1282 N N . SER A 1 173 ? -1.132 3.413 6.923 1.00 64.44 173 SER A N 1
ATOM 1283 C CA . SER A 1 173 ? -0.231 4.564 6.803 1.00 64.44 173 SER A CA 1
ATOM 1284 C C . SER A 1 173 ? -0.048 5.346 8.114 1.00 64.44 173 SER A C 1
ATOM 1286 O O . SER A 1 173 ? 0.843 6.193 8.217 1.00 64.44 173 SER A O 1
ATOM 1288 N N . SER A 1 174 ? -0.859 5.070 9.143 1.00 73.50 174 SER A N 1
ATOM 1289 C CA . SER A 1 174 ? -0.724 5.706 10.451 1.00 73.50 174 SER A CA 1
ATOM 1290 C C . SER A 1 174 ? 0.477 5.135 11.216 1.00 73.50 174 SER A C 1
ATOM 1292 O O . SER A 1 174 ? 0.618 3.912 11.320 1.00 73.50 174 SER A O 1
ATOM 1294 N N . PRO A 1 175 ? 1.312 5.973 11.868 1.00 78.06 175 PRO A N 1
ATOM 1295 C CA . PRO A 1 175 ? 2.350 5.481 12.783 1.00 78.06 175 PRO A CA 1
ATOM 1296 C C . PRO A 1 175 ? 1.768 4.668 13.952 1.00 78.06 175 PRO A C 1
ATOM 1298 O O . PRO A 1 175 ? 2.495 3.910 14.596 1.00 78.06 175 PRO A O 1
ATOM 1301 N N . ASP A 1 176 ? 0.462 4.810 14.182 1.00 84.88 176 ASP A N 1
ATOM 1302 C CA . ASP A 1 176 ? -0.309 4.181 15.243 1.00 84.88 176 ASP A CA 1
ATOM 1303 C C . ASP A 1 176 ? -1.156 2.997 14.751 1.00 84.88 176 ASP A C 1
ATOM 1305 O O . ASP A 1 176 ? -2.104 2.611 15.430 1.00 84.88 176 ASP A O 1
ATOM 1309 N N . PHE A 1 177 ? -0.857 2.432 13.576 1.00 80.12 177 PHE A N 1
ATOM 1310 C CA . PHE A 1 177 ? -1.574 1.277 13.029 1.00 80.12 177 PHE A CA 1
ATOM 1311 C C . PHE A 1 177 ? -1.746 0.150 14.066 1.00 80.12 177 PHE A C 1
ATOM 1313 O O . PHE A 1 177 ? -0.802 -0.217 14.770 1.00 80.12 177 PHE A O 1
ATOM 1320 N N . GLN A 1 178 ? -2.968 -0.385 14.154 1.00 84.12 178 GLN A N 1
ATOM 1321 C CA . GLN A 1 178 ? -3.436 -1.373 15.138 1.00 84.12 178 GLN A CA 1
ATOM 1322 C C . GLN A 1 178 ? -3.465 -0.896 16.596 1.00 84.12 178 GLN A C 1
ATOM 1324 O O . GLN A 1 178 ? -3.670 -1.703 17.509 1.00 84.12 178 GLN A O 1
ATOM 1329 N N . ARG A 1 179 ? -3.304 0.406 16.860 1.00 92.06 179 ARG A N 1
ATOM 1330 C CA . ARG A 1 179 ? -3.533 0.943 18.201 1.00 92.06 179 ARG A CA 1
ATOM 1331 C C . ARG A 1 179 ? -5.024 0.914 18.530 1.00 92.06 179 ARG A C 1
ATOM 1333 O O . ARG A 1 179 ? -5.851 1.451 17.797 1.00 92.06 179 ARG A O 1
ATOM 1340 N N . CYS A 1 180 ? -5.333 0.332 19.680 1.00 94.62 180 CYS A N 1
ATOM 1341 C CA . CYS A 1 180 ? -6.618 0.387 20.354 1.00 94.62 180 CYS A CA 1
ATOM 1342 C C . CYS A 1 180 ? -6.516 1.335 21.552 1.00 94.62 180 CYS A C 1
ATOM 1344 O O . CYS A 1 180 ? -5.773 1.063 22.494 1.00 94.62 180 CYS A O 1
ATOM 1346 N N . ASP A 1 181 ? -7.265 2.431 21.519 1.00 94.94 181 ASP A N 1
ATOM 1347 C CA . ASP A 1 181 ? -7.415 3.386 22.609 1.00 94.94 181 ASP A CA 1
ATOM 1348 C C . ASP A 1 181 ? -8.776 3.188 23.288 1.00 94.94 181 ASP A C 1
ATOM 1350 O O . ASP A 1 181 ? -9.828 3.256 22.649 1.00 94.94 181 ASP A O 1
ATOM 1354 N N . LEU A 1 182 ? -8.760 2.988 24.601 1.00 94.81 182 LEU A N 1
ATOM 1355 C CA . LEU A 1 182 ? -9.936 2.968 25.461 1.00 94.81 182 LEU A CA 1
ATOM 1356 C C . LEU A 1 182 ? -10.170 4.377 25.998 1.00 94.81 182 LEU A C 1
ATOM 1358 O O . LEU A 1 182 ? -9.282 4.969 26.613 1.00 94.81 182 LEU A O 1
ATOM 1362 N N . LEU A 1 183 ? -11.360 4.922 25.782 1.00 92.88 183 LEU A N 1
ATOM 1363 C CA . LEU A 1 183 ? -11.701 6.304 26.097 1.00 92.88 183 LEU A CA 1
ATOM 1364 C C . LEU A 1 183 ? -12.694 6.346 27.262 1.00 92.88 183 LEU A C 1
ATOM 1366 O O . LEU A 1 183 ? -13.738 5.696 27.235 1.00 92.88 183 LEU A O 1
ATOM 1370 N N . SER A 1 184 ? -12.403 7.162 28.276 1.00 90.19 184 SER A N 1
ATOM 1371 C CA . SER A 1 184 ? -13.315 7.405 29.416 1.00 90.19 184 SER A CA 1
ATOM 1372 C C . SER A 1 184 ? -14.443 8.381 29.121 1.00 90.19 184 SER A C 1
ATOM 1374 O O . SER A 1 184 ? -15.334 8.583 29.943 1.00 90.19 184 SER A O 1
ATOM 1376 N N . SER A 1 185 ? -14.414 9.001 27.950 1.00 83.62 185 SER A N 1
ATOM 1377 C CA . SER A 1 185 ? -15.469 9.862 27.447 1.00 83.62 185 SER A CA 1
ATOM 1378 C C . SER A 1 185 ? -15.618 9.632 25.951 1.00 83.62 185 SER A C 1
ATOM 1380 O O . SER A 1 185 ? -14.677 9.209 25.285 1.00 83.62 185 SER A O 1
ATOM 1382 N N . GLY A 1 186 ? -16.804 9.915 25.432 1.00 72.06 186 GLY A N 1
ATOM 1383 C CA . GLY A 1 186 ? -17.052 10.005 23.995 1.00 72.06 186 GLY A CA 1
ATOM 1384 C C . GLY A 1 186 ? -17.590 11.386 23.653 1.00 72.06 186 GLY A C 1
ATOM 1385 O O . GLY A 1 186 ? -17.521 12.284 24.500 1.00 72.06 186 GLY A O 1
ATOM 1386 N N . PRO A 1 187 ? -18.156 11.577 22.453 1.00 67.31 187 PRO A N 1
ATOM 1387 C CA . PRO A 1 187 ? -18.739 12.855 22.070 1.00 67.31 187 PRO A CA 1
ATOM 1388 C C . PRO A 1 187 ? -19.843 13.263 23.064 1.00 67.31 187 PRO A C 1
ATOM 1390 O O . PRO A 1 187 ? -20.970 12.783 23.010 1.00 67.31 187 PRO A O 1
ATOM 1393 N N . LEU A 1 188 ? -19.507 14.181 23.982 1.00 56.72 188 LEU A N 1
ATOM 1394 C CA . LEU A 1 188 ? -20.369 14.631 25.087 1.00 56.72 188 LEU A CA 1
ATOM 1395 C C . LEU A 1 188 ? -21.645 15.337 24.607 1.00 56.72 188 LEU A C 1
ATOM 1397 O O . LEU A 1 188 ? -22.580 15.517 25.384 1.00 56.72 188 LEU A O 1
ATOM 1401 N N . SER A 1 189 ? -21.681 15.771 23.348 1.00 47.25 189 SER A N 1
ATOM 1402 C CA . SER A 1 189 ? -22.819 16.400 22.675 1.00 47.25 189 SER A CA 1
ATOM 1403 C C . SER A 1 189 ? -22.509 16.490 21.176 1.00 47.25 189 SER A C 1
ATOM 1405 O O . SER A 1 189 ? -22.093 17.545 20.719 1.00 47.25 189 SER A O 1
ATOM 1407 N N . GLY A 1 190 ? -22.639 15.380 20.437 1.00 49.06 190 GLY A N 1
ATOM 1408 C CA . GLY A 1 190 ? -22.585 15.321 18.964 1.00 49.06 190 GLY A CA 1
ATOM 1409 C C . GLY A 1 190 ? -21.350 15.990 18.345 1.00 49.06 190 GLY A C 1
ATOM 1410 O O . GLY A 1 190 ? -21.331 17.177 18.052 1.00 49.06 190 GLY A O 1
ATOM 1411 N N . SER A 1 191 ? -20.291 15.274 18.016 1.00 54.50 191 SER A N 1
ATOM 1412 C CA . SER A 1 191 ? -20.266 14.449 16.810 1.00 54.50 191 SER A CA 1
ATOM 1413 C C . SER A 1 191 ? -18.941 13.699 16.807 1.00 54.50 191 SER A C 1
ATOM 1415 O O . SER A 1 191 ? -17.923 14.248 17.238 1.00 54.50 191 SER A O 1
ATOM 1417 N N . ALA A 1 192 ? -18.938 12.481 16.288 1.00 71.25 192 ALA A N 1
ATOM 1418 C CA . ALA A 1 192 ? -17.706 11.891 15.806 1.00 71.25 192 ALA A CA 1
ATOM 1419 C C . ALA A 1 192 ? -17.110 12.805 14.718 1.00 71.25 192 ALA A C 1
ATOM 1421 O O . ALA A 1 192 ? -17.849 13.374 13.908 1.00 71.25 192 ALA A O 1
ATOM 1422 N N . SER A 1 193 ? -15.793 13.000 14.724 1.00 81.06 193 SER A N 1
ATOM 1423 C CA . SER A 1 193 ? -15.127 13.792 13.684 1.00 81.06 193 SER A CA 1
ATOM 1424 C C . SER A 1 193 ? -14.733 12.867 12.540 1.00 81.06 193 SER A C 1
ATOM 1426 O O . SER A 1 193 ? -14.116 11.845 12.829 1.00 81.06 193 SER A O 1
ATOM 1428 N N . PRO A 1 194 ? -15.059 13.183 11.272 1.00 82.88 194 PRO A N 1
ATOM 1429 C CA . PRO A 1 194 ? -14.569 12.403 10.144 1.00 82.88 194 PRO A CA 1
ATOM 1430 C C . PRO A 1 194 ? -13.039 12.334 10.188 1.00 82.88 194 PRO A C 1
ATOM 1432 O O . PRO A 1 194 ? -12.371 13.370 10.213 1.00 82.88 194 PRO A O 1
ATOM 1435 N N . ALA A 1 195 ? -12.500 11.125 10.237 1.00 82.62 195 ALA A N 1
ATOM 1436 C CA . ALA A 1 195 ? -11.081 10.846 10.365 1.00 82.62 195 ALA A CA 1
ATOM 1437 C C . ALA A 1 195 ? -10.786 9.506 9.691 1.00 82.62 195 ALA A C 1
ATOM 1439 O O . ALA A 1 195 ? -11.079 8.447 10.244 1.00 82.62 195 ALA A O 1
ATOM 1440 N N . ALA A 1 196 ? -10.210 9.566 8.489 1.00 80.62 196 ALA A N 1
ATOM 1441 C CA . ALA A 1 196 ? -9.919 8.364 7.726 1.00 80.62 196 ALA A CA 1
ATOM 1442 C C . ALA A 1 196 ? -8.944 7.439 8.476 1.00 80.62 196 ALA A C 1
ATOM 1444 O O . ALA A 1 196 ? -7.973 7.920 9.069 1.00 80.62 196 ALA A O 1
ATOM 1445 N N . GLY A 1 197 ? -9.191 6.128 8.453 1.00 81.00 197 GLY A N 1
ATOM 1446 C CA . GLY A 1 197 ? -8.333 5.134 9.111 1.00 81.00 197 GLY A CA 1
ATOM 1447 C C . GLY A 1 197 ? -8.617 4.920 10.602 1.00 81.00 197 GLY A C 1
ATOM 1448 O O . GLY A 1 197 ? -7.793 4.318 11.301 1.00 81.00 197 GLY A O 1
ATOM 1449 N N . PHE A 1 198 ? -9.769 5.389 11.092 1.00 86.38 198 PHE A N 1
ATOM 1450 C CA . PHE A 1 198 ? -10.238 5.182 12.463 1.00 86.38 198 PHE A CA 1
ATOM 1451 C C . PHE A 1 198 ? -11.595 4.479 12.502 1.00 86.38 198 PHE A C 1
ATOM 1453 O O . PHE A 1 198 ? -12.530 4.865 11.808 1.00 86.38 198 PHE A O 1
ATOM 1460 N N . HIS A 1 199 ? -11.716 3.468 13.358 1.00 90.81 199 HIS A N 1
ATOM 1461 C CA . HIS A 1 199 ? -12.999 2.935 13.802 1.00 90.81 199 HIS A CA 1
ATOM 1462 C C . HIS A 1 199 ? -13.231 3.378 15.245 1.00 90.81 199 HIS A C 1
ATOM 1464 O O . HIS A 1 199 ? -12.419 3.066 16.120 1.00 90.81 199 HIS A O 1
ATOM 1470 N N . SER A 1 200 ? -14.337 4.060 15.522 1.00 90.69 200 SER A N 1
ATOM 1471 C CA . SER A 1 200 ? -14.684 4.482 16.881 1.00 90.69 200 SER A CA 1
ATOM 1472 C C . SER A 1 200 ? -16.108 4.106 17.234 1.00 90.69 200 SER A C 1
ATOM 1474 O O . SER A 1 200 ? -17.011 4.220 16.415 1.00 90.69 200 SER A O 1
ATOM 1476 N N . GLY A 1 201 ? -16.327 3.662 18.467 1.00 89.81 201 GLY A N 1
ATOM 1477 C CA . GLY A 1 201 ? -17.648 3.208 18.880 1.00 89.81 201 GLY A CA 1
ATOM 1478 C C . GLY A 1 201 ? -17.830 3.109 20.387 1.00 89.81 201 GLY A C 1
ATOM 1479 O O . GLY A 1 201 ? -16.901 3.374 21.154 1.00 89.81 201 GLY A O 1
ATOM 1480 N N . PRO A 1 202 ? -19.040 2.744 20.829 1.00 89.69 202 PRO A N 1
ATOM 1481 C CA . PRO A 1 202 ? -19.375 2.608 22.235 1.00 89.69 202 PRO A CA 1
ATOM 1482 C C . PRO A 1 202 ? -18.744 1.355 22.850 1.00 89.69 202 PRO A C 1
ATOM 1484 O O . PRO A 1 202 ? -18.355 0.410 22.155 1.00 89.69 202 PRO A O 1
ATOM 1487 N N . GLN A 1 203 ? -18.702 1.333 24.182 1.00 89.81 203 GLN A N 1
ATOM 1488 C CA . GLN A 1 203 ? -18.289 0.175 24.976 1.00 89.81 203 GLN A CA 1
ATOM 1489 C C . GLN A 1 203 ? -19.074 -1.099 24.626 1.00 89.81 203 GLN A C 1
ATOM 1491 O O . GLN A 1 203 ? -18.512 -2.192 24.634 1.00 89.81 203 GLN A O 1
ATOM 1496 N N . SER A 1 204 ? -20.362 -0.965 24.310 1.00 86.56 204 SER A N 1
ATOM 1497 C CA . SER A 1 204 ? -21.239 -2.068 23.917 1.00 86.56 204 SER A CA 1
ATOM 1498 C C . SER A 1 204 ? -22.244 -1.604 22.869 1.00 86.56 204 SER A C 1
ATOM 1500 O O . SER A 1 204 ? -22.536 -0.419 22.791 1.00 86.56 204 SER A O 1
ATOM 1502 N N . CYS A 1 205 ? -22.823 -2.517 22.095 1.00 82.38 205 CYS A N 1
ATOM 1503 C CA . CYS A 1 205 ? -23.854 -2.156 21.114 1.00 82.38 205 CYS A CA 1
ATOM 1504 C C . CYS A 1 205 ? -25.262 -2.000 21.688 1.00 82.38 205 CYS A C 1
ATOM 1506 O O . CYS A 1 205 ? -26.168 -1.590 20.968 1.00 82.38 205 CYS A O 1
ATOM 1508 N N . ASP A 1 206 ? -25.424 -2.291 22.976 1.00 72.50 206 ASP A N 1
ATOM 1509 C CA . ASP A 1 206 ? -26.694 -2.181 23.691 1.00 72.50 206 ASP A CA 1
ATOM 1510 C C . ASP A 1 206 ? -26.836 -0.851 24.460 1.00 72.50 206 ASP A C 1
ATOM 1512 O O . ASP A 1 206 ? -27.834 -0.653 25.157 1.00 72.50 206 ASP A O 1
ATOM 1516 N N . SER A 1 207 ? -25.834 0.035 24.376 1.00 53.28 207 SER A N 1
ATOM 1517 C CA . SER A 1 207 ? -25.747 1.299 25.129 1.00 53.28 207 SER A CA 1
ATOM 1518 C C . SER A 1 207 ? -26.147 2.528 24.328 1.00 53.28 207 SER A C 1
ATOM 1520 O O . SER A 1 207 ? -25.738 2.602 23.149 1.00 53.28 207 SER A O 1
#

Radius of gyration: 21.24 Å; chains: 1; bounding box: 52×31×59 Å